Protein AF-A0A1G0JZI5-F1 (afdb_monomer)

Solvent-accessible surface area (backbone atoms only — not comparable to full-atom values): 13545 Å² total; per-residue (Å²): 132,66,47,65,56,43,18,54,54,34,28,53,50,44,48,24,74,73,52,43,88,40,41,28,30,29,65,62,45,28,43,30,63,74,70,61,46,71,52,66,61,71,48,42,37,32,41,36,39,86,86,56,55,66,69,63,47,65,67,44,49,56,56,30,49,51,54,10,32,55,75,34,56,42,35,80,72,44,69,46,78,78,39,82,54,98,45,36,41,27,35,37,43,37,30,23,39,74,91,75,66,48,79,45,73,40,42,39,38,39,32,48,88,74,78,75,62,70,91,38,50,39,80,44,71,42,75,59,59,73,91,63,76,46,76,66,46,67,40,30,23,49,30,54,28,46,47,46,43,51,49,51,59,46,60,62,44,94,88,57,76,56,57,56,51,51,54,51,46,43,53,32,50,76,71,68,39,65,30,33,72,65,53,37,70,67,72,44,74,70,56,46,53,50,38,35,52,43,45,43,54,51,41,72,68,59,50,52,70,57,33,52,70,76,35,40,84,37,35,43,68,77,58,35,78,68,56,49,60,68,56,47,51,54,48,32,51,54,40,33,56,52,47,41,48,40,40,62,75,31,106

Secondary structure (DSSP, 8-state):
--HHHHHHHHHHHHHHHHHGGGEEEEHHHHHHHHH--SSPPSEEEEEE-TTS-HHHHHHHHHHHHHHHHHHTTEEEEEEEEEEEETTEEEEEEEEEETTT--EEEEEEEEE-S-PPPGGGEEEEEE---GGG----EEEEEE-HHHHHHHHHHHHTSTT--HHHHHHHHHHHHHTT---HHHHHHT--HHHHHHHHHHHHHHHHH--HHHHHHHTGGGS-HHHHTT--HHHHHHHHHHHHHHHHHHHHHH-

Radius of gyration: 18.32 Å; Cα contacts (8 Å, |Δi|>4): 410; chains: 1; bounding box: 43×45×49 Å

Mean predicted aligned error: 4.89 Å

Structure (mmCIF, N/CA/C/O backbone):
data_AF-A0A1G0JZI5-F1
#
_entry.id   AF-A0A1G0JZI5-F1
#
loop_
_atom_site.group_PDB
_atom_site.id
_atom_site.type_symbol
_atom_site.label_atom_id
_atom_site.label_alt_id
_atom_site.label_comp_id
_atom_site.label_asym_id
_atom_site.label_entity_id
_atom_site.label_seq_id
_atom_site.pdbx_PDB_ins_code
_atom_site.Cartn_x
_atom_site.Cartn_y
_atom_site.Cartn_z
_atom_site.occupancy
_atom_site.B_iso_or_equiv
_atom_site.auth_seq_id
_atom_site.auth_comp_id
_atom_site.auth_asym_id
_atom_site.auth_atom_id
_atom_site.pdbx_PDB_model_num
ATOM 1 N N . MET A 1 1 ? -9.076 -12.814 15.093 1.00 53.19 1 MET A N 1
ATOM 2 C CA . MET A 1 1 ? -9.576 -11.884 14.053 1.00 53.19 1 MET A CA 1
ATOM 3 C C . MET A 1 1 ? -8.925 -10.534 14.306 1.00 53.19 1 MET A C 1
ATOM 5 O O . MET A 1 1 ? -8.970 -10.086 15.443 1.00 53.19 1 MET A O 1
ATOM 9 N N . CYS A 1 2 ? -8.240 -9.941 13.328 1.00 78.00 2 CYS A N 1
ATOM 10 C CA . CYS A 1 2 ? -7.391 -8.779 13.595 1.00 78.00 2 CYS A CA 1
ATOM 11 C C . CYS A 1 2 ? -8.237 -7.494 13.657 1.00 78.00 2 CYS A C 1
ATOM 13 O O . CYS A 1 2 ? -8.700 -7.017 12.627 1.00 78.00 2 CYS A O 1
ATOM 15 N N . ALA A 1 3 ? -8.473 -6.930 14.846 1.00 87.62 3 ALA A N 1
ATOM 16 C CA . ALA A 1 3 ? -9.212 -5.666 14.979 1.00 87.62 3 ALA A CA 1
ATOM 17 C C . ALA A 1 3 ? -8.502 -4.501 14.262 1.00 87.62 3 ALA A C 1
ATOM 19 O O . ALA A 1 3 ? -9.162 -3.595 13.760 1.00 87.62 3 ALA A O 1
ATOM 20 N N . ILE A 1 4 ? -7.169 -4.566 14.138 1.00 89.00 4 ILE A N 1
ATOM 21 C CA . ILE A 1 4 ? -6.380 -3.625 13.328 1.00 89.00 4 ILE A CA 1
ATOM 22 C C . ILE A 1 4 ? -6.860 -3.632 11.880 1.00 89.00 4 ILE A C 1
ATOM 24 O O . ILE A 1 4 ? -7.035 -2.575 11.294 1.00 89.00 4 ILE A O 1
ATOM 28 N N . ASP A 1 5 ? -7.112 -4.809 11.317 1.00 88.94 5 ASP A N 1
ATOM 29 C CA . ASP A 1 5 ? -7.553 -4.946 9.933 1.00 88.94 5 ASP A CA 1
ATOM 30 C C . ASP A 1 5 ? -8.937 -4.311 9.713 1.00 88.94 5 ASP A C 1
ATOM 32 O O . ASP A 1 5 ? -9.136 -3.511 8.800 1.00 88.94 5 ASP A O 1
ATOM 36 N N . CYS A 1 6 ? -9.873 -4.558 10.635 1.00 91.75 6 CYS A N 1
ATOM 37 C CA . CYS A 1 6 ? -11.169 -3.876 10.641 1.00 91.75 6 CYS A CA 1
ATOM 38 C C . CYS A 1 6 ? -11.005 -2.345 10.711 1.00 91.75 6 CYS A C 1
ATOM 40 O O . CYS A 1 6 ? -11.661 -1.619 9.963 1.00 91.75 6 CYS A O 1
ATOM 42 N N . ALA A 1 7 ? -10.087 -1.848 11.550 1.00 94.06 7 ALA A N 1
ATOM 43 C CA . ALA A 1 7 ? -9.793 -0.419 11.652 1.00 94.06 7 ALA A CA 1
ATOM 44 C C . ALA A 1 7 ? -9.174 0.131 10.357 1.00 94.06 7 ALA A C 1
ATOM 46 O O . ALA A 1 7 ? -9.568 1.194 9.889 1.00 94.06 7 ALA A O 1
ATOM 47 N N . GLN A 1 8 ? -8.248 -0.591 9.731 1.00 94.12 8 GLN A N 1
ATOM 48 C CA . GLN A 1 8 ? -7.633 -0.195 8.466 1.00 94.12 8 GLN A CA 1
ATOM 49 C C . GLN A 1 8 ? -8.684 -0.085 7.349 1.00 94.12 8 GLN A C 1
ATOM 51 O O . GLN A 1 8 ? -8.775 0.946 6.680 1.00 94.12 8 GLN A O 1
ATOM 56 N N . VAL A 1 9 ? -9.548 -1.096 7.198 1.00 93.81 9 VAL A N 1
ATOM 57 C CA . VAL A 1 9 ? -10.667 -1.086 6.236 1.00 93.81 9 VAL A CA 1
ATOM 58 C C . VAL A 1 9 ? -11.691 0.009 6.570 1.00 93.81 9 VAL A C 1
ATOM 60 O O . VAL A 1 9 ? -12.209 0.676 5.673 1.00 93.81 9 VAL A O 1
ATOM 63 N N . GLY A 1 10 ? -11.935 0.268 7.856 1.00 95.06 10 GLY A N 1
ATOM 64 C CA . GLY A 1 10 ? -12.774 1.376 8.317 1.00 95.06 10 GLY A CA 1
ATOM 65 C C . GLY A 1 10 ? -12.220 2.743 7.926 1.00 95.06 10 GLY A C 1
ATOM 66 O O . GLY A 1 10 ? -12.981 3.605 7.481 1.00 95.06 10 GLY A O 1
ATOM 67 N N . LEU A 1 11 ? -10.900 2.927 8.016 1.00 96.06 11 LEU A N 1
ATOM 68 C CA . LEU A 1 11 ? -10.232 4.151 7.584 1.00 96.06 11 LEU A CA 1
ATOM 69 C C . LEU A 1 11 ? -10.374 4.353 6.074 1.00 96.06 11 LEU A C 1
ATOM 71 O O . LEU A 1 11 ? -10.730 5.449 5.643 1.00 96.06 11 LEU A O 1
ATOM 75 N N . LEU A 1 12 ? -10.146 3.301 5.280 1.00 95.31 12 LEU A N 1
ATOM 76 C CA . LEU A 1 12 ? -10.356 3.329 3.829 1.00 95.31 12 LEU A CA 1
ATOM 77 C C . LEU A 1 12 ? -11.762 3.822 3.484 1.00 95.31 12 LEU A C 1
ATOM 79 O O . LEU A 1 12 ? -11.905 4.753 2.693 1.00 95.31 12 LEU A O 1
ATOM 83 N N . ARG A 1 13 ? -12.792 3.261 4.130 1.00 95.44 13 ARG A N 1
ATOM 84 C CA . ARG A 1 13 ? -14.184 3.681 3.931 1.00 95.44 13 ARG A CA 1
ATOM 85 C C . ARG A 1 13 ? -14.404 5.141 4.318 1.00 95.44 13 ARG A C 1
ATOM 87 O O . ARG A 1 13 ? -15.008 5.886 3.550 1.00 95.44 13 ARG A O 1
ATOM 94 N N . ALA A 1 14 ? -13.915 5.560 5.484 1.00 95.56 14 ALA A N 1
ATOM 95 C CA . ALA A 1 14 ? -14.082 6.928 5.971 1.00 95.56 14 ALA A CA 1
ATOM 96 C C . ALA A 1 14 ? -13.444 7.957 5.022 1.00 95.56 14 ALA A C 1
ATOM 98 O O . ALA A 1 14 ? -14.071 8.960 4.674 1.00 95.56 14 ALA A O 1
ATOM 99 N N . LEU A 1 15 ? -12.221 7.688 4.558 1.00 95.31 15 LEU A N 1
ATOM 100 C CA . LEU A 1 15 ? -11.513 8.553 3.617 1.00 95.31 15 LEU A CA 1
ATOM 101 C C . LEU A 1 15 ? -12.179 8.554 2.238 1.00 95.31 15 LEU A C 1
ATOM 103 O O . LEU A 1 15 ? -12.351 9.625 1.656 1.00 95.31 15 LEU A O 1
ATOM 107 N N . ALA A 1 16 ? -12.616 7.395 1.744 1.00 93.44 16 ALA A N 1
ATOM 108 C CA . ALA A 1 16 ? -13.314 7.288 0.467 1.00 93.44 16 ALA A CA 1
ATOM 109 C C . ALA A 1 16 ? -14.638 8.063 0.470 1.00 93.44 16 ALA A C 1
ATOM 111 O O . ALA A 1 16 ? -14.899 8.845 -0.439 1.00 93.44 16 ALA A O 1
ATOM 112 N N . MET A 1 17 ? -15.440 7.939 1.532 1.00 92.88 17 MET A N 1
ATOM 113 C CA . MET A 1 17 ? -16.681 8.707 1.680 1.00 92.88 17 MET A CA 1
ATOM 114 C C . MET A 1 17 ? -16.426 10.215 1.790 1.00 92.88 17 MET A C 1
ATOM 116 O O . MET A 1 17 ? -17.224 11.016 1.308 1.00 92.88 17 MET A O 1
ATOM 120 N N . ARG A 1 18 ? -15.322 10.620 2.429 1.00 94.38 18 ARG A N 1
ATOM 121 C CA . ARG A 1 18 ? -15.007 12.035 2.656 1.00 94.38 18 ARG A CA 1
ATOM 122 C C . ARG A 1 18 ? -14.434 12.727 1.423 1.00 94.38 18 ARG A C 1
ATOM 124 O O . ARG A 1 18 ? -14.760 13.887 1.169 1.00 94.38 18 ARG A O 1
ATOM 131 N N . PHE A 1 19 ? -13.543 12.051 0.706 1.00 93.56 19 PHE A N 1
ATOM 132 C CA . PHE A 1 19 ? -12.734 12.653 -0.354 1.00 93.56 19 PHE A CA 1
ATOM 133 C C . PHE A 1 19 ? -13.100 12.174 -1.758 1.00 93.56 19 PHE A C 1
ATOM 135 O O . PHE A 1 19 ? -12.705 12.826 -2.732 1.00 93.56 19 PHE A O 1
ATOM 142 N N . GLY A 1 20 ? -13.898 11.109 -1.860 1.00 88.44 20 GLY A N 1
ATOM 143 C CA . GLY A 1 20 ? -14.341 10.524 -3.115 1.00 88.44 20 GLY A CA 1
ATOM 144 C C . GLY A 1 20 ? -13.155 10.141 -3.988 1.00 88.44 20 GLY A C 1
ATOM 145 O O . GLY A 1 20 ? -12.189 9.532 -3.534 1.00 88.44 20 GLY A O 1
ATOM 146 N N . TYR A 1 21 ? -13.204 10.583 -5.240 1.00 88.62 21 TYR A N 1
ATOM 147 C CA . TYR A 1 21 ? -12.243 10.219 -6.278 1.00 88.62 21 TYR A CA 1
ATOM 148 C C . TYR A 1 21 ? -10.871 10.910 -6.180 1.00 88.62 21 TYR A C 1
ATOM 150 O O . TYR A 1 21 ? -10.048 10.764 -7.077 1.00 88.62 21 TYR A O 1
ATOM 158 N N . ARG A 1 22 ? -10.614 11.680 -5.115 1.00 94.75 22 ARG A N 1
ATOM 159 C CA . ARG A 1 22 ? -9.401 12.509 -4.972 1.00 94.75 22 ARG A CA 1
ATOM 160 C C . ARG A 1 22 ? -8.297 11.880 -4.119 1.00 94.75 22 ARG A C 1
ATOM 162 O O . ARG A 1 22 ? -7.274 12.521 -3.884 1.00 94.75 22 ARG A O 1
ATOM 169 N N . LEU A 1 23 ? -8.502 10.660 -3.627 1.00 95.88 23 LEU A N 1
ATOM 170 C CA . LEU A 1 23 ? -7.485 9.868 -2.935 1.00 95.88 23 LEU A CA 1
ATOM 171 C C . LEU A 1 23 ? -7.333 8.519 -3.624 1.00 95.88 23 LEU A C 1
ATOM 173 O O . LEU A 1 23 ? -8.316 7.809 -3.817 1.00 95.88 23 LEU A O 1
ATOM 177 N N . PHE A 1 24 ? -6.095 8.168 -3.949 1.00 97.19 24 PHE A N 1
ATOM 178 C CA . PHE A 1 24 ? -5.744 6.965 -4.685 1.00 97.19 24 PHE A CA 1
ATOM 179 C C . PHE A 1 24 ? -4.931 6.048 -3.786 1.00 97.19 24 PHE A C 1
ATOM 181 O O . PHE A 1 24 ? -3.816 6.378 -3.387 1.00 97.19 24 PHE A O 1
ATOM 188 N N . LEU A 1 25 ? -5.507 4.903 -3.445 1.00 96.38 25 LEU A N 1
ATOM 189 C CA . LEU A 1 25 ? -4.857 3.868 -2.663 1.00 96.38 25 LEU A CA 1
ATOM 190 C C . LEU A 1 25 ? -3.657 3.308 -3.433 1.00 96.38 25 LEU A C 1
ATOM 192 O O . LEU A 1 25 ? -3.774 2.947 -4.608 1.00 96.38 25 LEU A O 1
ATOM 196 N N . LYS A 1 26 ? -2.519 3.189 -2.754 1.00 94.38 26 LYS A N 1
ATOM 197 C CA . LYS A 1 26 ? -1.286 2.598 -3.284 1.00 94.38 26 LYS A CA 1
ATOM 198 C C . LYS A 1 26 ? -0.658 1.641 -2.261 1.00 94.38 26 LYS A C 1
ATOM 200 O O . LYS A 1 26 ? -1.233 1.344 -1.214 1.00 94.38 26 LYS A O 1
ATOM 205 N N . GLY A 1 27 ? 0.530 1.131 -2.583 1.00 91.12 27 GLY A N 1
ATOM 206 C CA . GLY A 1 27 ? 1.304 0.287 -1.671 1.00 91.12 27 GLY A CA 1
ATOM 207 C C . GLY A 1 27 ? 0.660 -1.078 -1.414 1.00 91.12 27 GLY A C 1
ATOM 208 O O . GLY A 1 27 ? -0.085 -1.596 -2.244 1.00 91.12 27 GLY A O 1
ATOM 209 N N . GLY A 1 28 ? 0.967 -1.677 -0.261 1.00 89.88 28 GLY A N 1
ATOM 210 C CA . GLY A 1 28 ? 0.491 -3.026 0.071 1.00 89.88 28 GLY A CA 1
ATOM 211 C C . GLY A 1 28 ? -1.029 -3.105 0.227 1.00 89.88 28 GLY A C 1
ATOM 212 O O . GLY A 1 28 ? -1.637 -4.098 -0.165 1.00 89.88 28 GLY A O 1
ATOM 213 N N . MET A 1 29 ? -1.664 -2.047 0.744 1.00 91.19 29 MET A N 1
ATOM 214 C CA . MET A 1 29 ? -3.115 -2.050 0.939 1.00 91.19 29 MET A CA 1
ATOM 215 C C . MET A 1 29 ? -3.879 -1.984 -0.392 1.00 91.19 29 MET A C 1
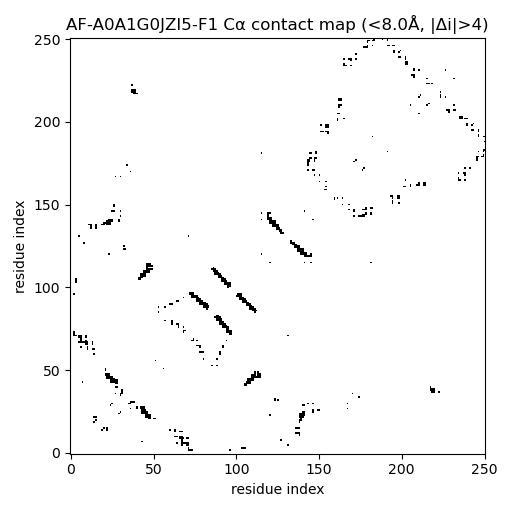ATOM 217 O O . MET A 1 29 ? -4.926 -2.614 -0.520 1.00 91.19 29 MET A O 1
ATOM 221 N N . ALA A 1 30 ? -3.328 -1.312 -1.411 1.00 94.12 30 ALA A N 1
ATOM 222 C CA . ALA A 1 30 ? -3.859 -1.378 -2.776 1.00 94.12 30 ALA A CA 1
ATOM 223 C C . ALA A 1 30 ? -3.797 -2.794 -3.344 1.00 94.12 30 ALA A C 1
ATOM 225 O O . ALA A 1 30 ? -4.796 -3.298 -3.847 1.00 94.12 30 ALA A O 1
ATOM 226 N N . MET A 1 31 ? -2.647 -3.458 -3.214 1.00 91.62 31 MET A N 1
ATOM 227 C CA . MET A 1 31 ? -2.487 -4.836 -3.683 1.00 91.62 31 MET A CA 1
ATOM 228 C C . MET A 1 31 ? -3.475 -5.783 -3.012 1.00 91.62 31 MET A C 1
ATOM 230 O O . MET A 1 31 ? -4.082 -6.627 -3.668 1.00 91.62 31 MET A O 1
ATOM 234 N N . ARG A 1 32 ? -3.687 -5.609 -1.706 1.00 88.75 32 ARG A N 1
ATOM 235 C CA . ARG A 1 32 ? -4.683 -6.374 -0.968 1.00 88.75 32 ARG A CA 1
ATOM 236 C C . ARG A 1 32 ? -6.102 -6.119 -1.473 1.00 88.75 32 ARG A C 1
ATOM 238 O O . ARG A 1 32 ? -6.858 -7.068 -1.642 1.00 88.75 32 ARG A O 1
ATOM 245 N N . ALA A 1 33 ? -6.461 -4.862 -1.719 1.00 88.81 33 ALA A N 1
ATOM 246 C CA . ALA A 1 33 ? -7.789 -4.503 -2.204 1.00 88.81 33 ALA A CA 1
ATOM 247 C C . ALA A 1 33 ? -8.052 -4.978 -3.647 1.00 88.81 33 ALA A C 1
ATOM 249 O O . ALA A 1 33 ? -9.180 -5.338 -3.965 1.00 88.81 33 ALA A O 1
ATOM 250 N N . LEU A 1 34 ? -7.027 -4.990 -4.504 1.00 88.94 34 LEU A N 1
ATOM 251 C CA . LEU A 1 34 ? -7.130 -5.367 -5.918 1.00 88.94 34 LEU A CA 1
ATOM 252 C C . LEU A 1 34 ? -7.076 -6.874 -6.161 1.00 88.94 34 LEU A C 1
ATOM 254 O O . LEU A 1 34 ? -7.848 -7.396 -6.959 1.00 88.94 34 LEU A O 1
ATOM 258 N N . PHE A 1 35 ? -6.132 -7.553 -5.511 1.00 83.25 35 PHE A N 1
ATOM 259 C CA . PHE A 1 35 ? -5.753 -8.930 -5.844 1.00 83.25 35 PHE A CA 1
ATOM 260 C C . PHE A 1 35 ? -5.953 -9.893 -4.674 1.00 83.25 35 PHE A C 1
ATOM 262 O O . PHE A 1 35 ? -5.643 -11.074 -4.778 1.00 83.25 35 PHE A O 1
ATOM 269 N N . GLY A 1 36 ? -6.441 -9.401 -3.530 1.00 78.06 36 GLY A N 1
ATOM 270 C CA . GLY A 1 36 ? -6.507 -10.203 -2.313 1.00 78.06 36 GLY A CA 1
ATOM 271 C C . GLY A 1 36 ? -5.121 -10.588 -1.795 1.00 78.06 36 GLY A C 1
ATOM 272 O O . GLY A 1 36 ? -5.000 -11.625 -1.144 1.00 78.06 36 GLY A O 1
ATOM 273 N N . SER A 1 37 ? -4.092 -9.775 -2.101 1.00 67.62 37 SER A N 1
ATOM 274 C CA . SER A 1 37 ? -2.698 -10.043 -1.731 1.00 67.62 37 SER A CA 1
ATOM 275 C C . SER A 1 37 ? -2.592 -10.512 -0.285 1.00 67.62 37 SER A C 1
ATOM 277 O O . SER A 1 37 ? -3.198 -9.946 0.631 1.00 67.62 37 SER A O 1
ATOM 279 N N . LEU A 1 38 ? -1.846 -11.601 -0.117 1.00 66.25 38 LEU A N 1
ATOM 280 C CA . LEU A 1 38 ? -1.978 -12.485 1.030 1.00 66.25 38 LEU A CA 1
ATOM 281 C C . LEU A 1 38 ? -1.453 -11.834 2.313 1.00 66.25 38 LEU A C 1
ATOM 283 O O . LEU A 1 38 ? -2.030 -12.034 3.381 1.00 66.25 38 LEU A O 1
ATOM 287 N N . ARG A 1 39 ? -0.379 -11.038 2.240 1.00 80.62 39 ARG A N 1
ATOM 288 C CA . ARG A 1 39 ? 0.285 -10.537 3.448 1.00 80.62 39 ARG A CA 1
ATOM 289 C C . ARG A 1 39 ? -0.471 -9.394 4.128 1.00 80.62 39 ARG A C 1
ATOM 291 O O . ARG A 1 39 ? -0.952 -8.462 3.487 1.00 80.62 39 ARG A O 1
ATOM 298 N N . LEU A 1 40 ? -0.471 -9.410 5.458 1.00 74.69 40 LEU A N 1
ATOM 299 C CA . LEU A 1 40 ? -0.953 -8.308 6.282 1.00 74.69 40 LEU A CA 1
ATOM 300 C C . LEU A 1 40 ? -0.113 -7.047 6.038 1.00 74.69 40 LEU A C 1
ATOM 302 O O . LEU A 1 40 ? 1.123 -7.079 5.967 1.00 74.69 40 LEU A O 1
ATOM 306 N N . THR A 1 41 ? -0.794 -5.911 5.919 1.00 79.88 41 THR A N 1
ATOM 307 C CA . THR A 1 41 ? -0.176 -4.610 5.665 1.00 79.88 41 THR A CA 1
ATOM 308 C C . THR A 1 41 ? -0.070 -3.839 6.972 1.00 79.88 41 THR A C 1
ATOM 310 O O . THR A 1 41 ? -1.074 -3.632 7.650 1.00 79.88 41 THR A O 1
ATOM 313 N N . LYS A 1 42 ? 1.137 -3.397 7.335 1.00 76.75 42 LYS A N 1
ATOM 314 C CA . LYS A 1 42 ? 1.315 -2.533 8.511 1.00 76.75 42 LYS A CA 1
ATOM 315 C C . LYS A 1 42 ? 0.801 -1.119 8.274 1.00 76.75 42 LYS A C 1
ATOM 317 O O . LYS A 1 42 ? 0.205 -0.544 9.173 1.00 76.75 42 LYS A O 1
ATOM 322 N N . ASP A 1 43 ? 0.988 -0.618 7.059 1.00 85.25 43 ASP A N 1
ATOM 323 C CA . ASP A 1 43 ? 0.763 0.782 6.719 1.00 85.25 43 ASP A CA 1
ATOM 324 C C . ASP A 1 43 ? -0.238 0.902 5.567 1.00 85.25 43 ASP A C 1
ATOM 326 O O . ASP A 1 43 ? -0.365 -0.007 4.735 1.00 85.25 43 ASP A O 1
ATOM 330 N N . ILE A 1 44 ? -0.950 2.028 5.528 1.00 93.56 44 ILE A N 1
ATOM 331 C CA . ILE A 1 44 ? -1.853 2.389 4.435 1.00 93.56 44 ILE A CA 1
ATOM 332 C C . ILE A 1 44 ? -1.273 3.596 3.707 1.00 93.56 44 ILE A C 1
ATOM 334 O O . ILE A 1 44 ? -1.060 4.646 4.306 1.00 93.56 44 ILE A O 1
ATOM 338 N N . ASP A 1 45 ? -1.080 3.471 2.399 1.00 94.75 45 ASP A N 1
ATOM 339 C CA . ASP A 1 45 ? -0.504 4.528 1.578 1.00 94.75 45 ASP A CA 1
ATOM 340 C C . ASP A 1 45 ? -1.530 5.074 0.580 1.00 94.75 45 ASP A C 1
ATOM 342 O O . ASP A 1 45 ? -2.178 4.315 -0.143 1.00 94.75 45 ASP A O 1
ATOM 346 N N . PHE A 1 46 ? -1.611 6.397 0.463 1.00 96.88 46 PHE A N 1
ATOM 347 C CA . PHE A 1 46 ? -2.397 7.093 -0.552 1.00 96.88 46 PHE A CA 1
ATOM 348 C C . PHE A 1 46 ? -1.549 8.099 -1.333 1.00 96.88 46 PHE A C 1
ATOM 350 O O . PHE A 1 46 ? -0.591 8.680 -0.820 1.00 96.88 46 PHE A O 1
ATOM 357 N N . GLU A 1 47 ? -1.941 8.345 -2.575 1.00 96.12 47 GLU A N 1
ATOM 358 C CA . GLU A 1 47 ? -1.607 9.557 -3.317 1.00 96.12 47 GLU A CA 1
ATOM 359 C C . GLU A 1 47 ? -2.846 10.455 -3.355 1.00 96.12 47 GLU A C 1
ATOM 361 O O . GLU A 1 47 ? -3.951 9.976 -3.626 1.00 96.12 47 GLU A O 1
ATOM 366 N N . ARG A 1 48 ? -2.693 11.750 -3.074 1.00 95.38 48 ARG A N 1
ATOM 367 C CA . ARG A 1 48 ? -3.788 12.709 -3.246 1.00 95.38 48 ARG A CA 1
ATOM 368 C C . ARG A 1 48 ? -3.745 13.347 -4.620 1.00 95.38 48 ARG A C 1
ATOM 370 O O . ARG A 1 48 ? -2.677 13.663 -5.141 1.00 95.38 48 ARG A O 1
ATOM 377 N N . ASP A 1 49 ? -4.929 13.634 -5.136 1.00 93.88 49 ASP A N 1
ATOM 378 C CA . ASP A 1 49 ? -5.081 14.566 -6.239 1.00 93.88 49 ASP A CA 1
ATOM 379 C C . ASP A 1 49 ? -4.511 15.949 -5.842 1.00 93.88 49 ASP A C 1
ATOM 381 O O . ASP A 1 49 ? -4.780 16.424 -4.727 1.00 93.88 49 ASP A O 1
ATOM 385 N N . PRO A 1 50 ? -3.731 16.623 -6.711 1.00 90.88 50 PRO A N 1
ATOM 386 C CA . PRO A 1 50 ? -3.170 17.941 -6.415 1.00 90.88 50 PRO A CA 1
ATOM 387 C C . PRO A 1 50 ? -4.212 18.993 -6.012 1.00 90.88 50 PRO A C 1
ATOM 389 O O . PRO A 1 50 ? -3.905 19.862 -5.193 1.00 90.88 50 PRO A O 1
ATOM 392 N N . THR A 1 51 ? -5.444 18.886 -6.521 1.00 91.75 51 THR A N 1
ATOM 393 C CA . THR A 1 51 ? -6.573 19.774 -6.199 1.00 91.75 51 THR A CA 1
ATOM 394 C C . THR A 1 51 ? -7.115 19.573 -4.780 1.00 91.75 51 THR A C 1
ATOM 396 O O . THR A 1 51 ? -7.783 20.456 -4.236 1.00 91.75 51 THR A O 1
ATOM 399 N N . LEU A 1 52 ? -6.833 18.435 -4.134 1.00 92.25 52 LEU A N 1
ATOM 400 C CA . LEU A 1 52 ? -7.259 18.181 -2.762 1.00 92.25 52 LEU A CA 1
ATOM 401 C C . LEU A 1 52 ? -6.343 18.904 -1.773 1.00 92.25 52 LEU A C 1
ATOM 403 O O . LEU A 1 52 ? -5.199 18.509 -1.566 1.00 92.25 52 LEU A O 1
ATOM 407 N N . SER A 1 53 ? -6.864 19.938 -1.111 1.00 90.56 53 SER A N 1
ATOM 408 C CA . SER A 1 53 ? -6.096 20.736 -0.149 1.00 90.56 53 SER A CA 1
ATOM 409 C C . SER A 1 53 ? -5.511 19.900 0.998 1.00 90.56 53 SER A C 1
ATOM 411 O O . SER A 1 53 ? -6.235 19.201 1.714 1.00 90.56 53 SER A O 1
ATOM 413 N N . GLY A 1 54 ? -4.206 20.067 1.245 1.00 89.25 54 GLY A N 1
ATOM 414 C CA . GLY A 1 54 ? -3.522 19.483 2.403 1.00 89.25 54 GLY A CA 1
ATOM 415 C C . GLY A 1 54 ? -4.126 19.926 3.740 1.00 89.25 54 GLY A C 1
ATOM 416 O O . GLY A 1 54 ? -4.192 19.127 4.668 1.00 89.25 54 GLY A O 1
ATOM 417 N N . ILE A 1 55 ? -4.668 21.149 3.828 1.00 90.56 55 ILE A N 1
ATOM 418 C CA . ILE A 1 55 ? -5.368 21.637 5.031 1.00 90.56 55 ILE A CA 1
ATOM 419 C C . ILE A 1 55 ? -6.603 20.775 5.319 1.00 90.56 55 ILE A C 1
ATOM 421 O O . ILE A 1 55 ? -6.824 20.376 6.461 1.00 90.56 55 ILE A O 1
ATOM 425 N N . SER A 1 56 ? -7.385 20.450 4.284 1.00 91.12 56 SER A N 1
ATOM 426 C CA . SER A 1 56 ? -8.584 19.622 4.449 1.00 91.12 56 SER A CA 1
ATOM 427 C C . SER A 1 56 ? -8.247 18.184 4.838 1.00 91.12 56 SER A C 1
ATOM 429 O O . SER A 1 56 ? -9.033 17.549 5.540 1.00 91.12 56 SER A O 1
ATOM 431 N N . LEU A 1 57 ? -7.113 17.658 4.371 1.00 92.06 57 LEU A N 1
ATOM 432 C CA . LEU A 1 57 ? -6.633 16.340 4.778 1.00 92.06 57 LEU A CA 1
ATOM 433 C C . LEU A 1 57 ? -6.194 16.338 6.239 1.00 92.06 57 LEU A C 1
ATOM 435 O O . LEU A 1 57 ? -6.615 15.464 6.989 1.00 92.06 57 LEU A O 1
ATOM 439 N N . ARG A 1 58 ? -5.426 17.347 6.664 1.00 92.06 58 ARG A N 1
ATOM 440 C CA . ARG A 1 58 ? -4.969 17.474 8.055 1.00 92.06 58 ARG A CA 1
ATOM 441 C C . ARG A 1 58 ? -6.105 17.534 9.060 1.00 92.06 58 ARG A C 1
ATOM 443 O O . ARG A 1 58 ? -6.000 16.925 10.117 1.00 92.06 58 ARG A O 1
ATOM 450 N N . SER A 1 59 ? -7.184 18.246 8.741 1.00 91.75 59 SER A N 1
ATOM 451 C CA . SER A 1 59 ? -8.325 18.355 9.651 1.00 91.75 59 SER A CA 1
ATOM 452 C C . SER A 1 59 ? -9.170 17.081 9.701 1.00 91.75 59 SER A C 1
ATOM 454 O O . SER A 1 59 ? -9.681 16.727 10.760 1.00 91.75 59 SER A O 1
ATOM 456 N N . ALA A 1 60 ? -9.314 16.366 8.582 1.00 93.56 60 ALA A N 1
ATOM 457 C CA . ALA A 1 60 ? -10.178 15.190 8.515 1.00 93.56 60 ALA A CA 1
ATOM 458 C C . ALA A 1 60 ? -9.482 13.880 8.911 1.00 93.56 60 ALA A C 1
ATOM 460 O O . ALA A 1 60 ? -10.151 12.970 9.399 1.00 93.56 60 ALA A O 1
ATOM 461 N N . LEU A 1 61 ? -8.167 13.759 8.700 1.00 95.19 61 LEU A N 1
ATOM 462 C CA . LEU A 1 61 ? -7.435 12.510 8.918 1.00 95.19 61 LEU A CA 1
ATOM 463 C C . LEU A 1 61 ? -7.512 12.025 10.378 1.00 95.19 61 LEU A C 1
ATOM 465 O O . LEU A 1 61 ? -7.824 10.848 10.572 1.00 95.19 61 LEU A O 1
ATOM 469 N N . PRO A 1 62 ? -7.351 12.884 11.409 1.00 95.81 62 PRO A N 1
ATOM 470 C CA . PRO A 1 62 ? -7.506 12.442 12.790 1.00 95.81 62 PRO A CA 1
ATOM 471 C C . PRO A 1 62 ? -8.916 11.942 13.117 1.00 95.81 62 PRO A C 1
ATOM 473 O O . PRO A 1 62 ? -9.077 10.920 13.782 1.00 95.81 62 PRO A O 1
ATOM 476 N N . ALA A 1 63 ? -9.940 12.627 12.600 1.00 95.12 63 ALA A N 1
ATOM 477 C CA . ALA A 1 63 ? -11.332 12.229 12.786 1.00 95.12 63 ALA A CA 1
ATOM 478 C C . ALA A 1 63 ? -11.633 10.882 12.108 1.00 95.12 63 ALA A C 1
ATOM 480 O O . ALA A 1 63 ? -12.307 10.038 12.695 1.00 95.12 63 ALA A O 1
ATOM 481 N N . ALA A 1 64 ? -11.094 10.658 10.904 1.00 96.19 64 ALA A N 1
ATOM 482 C CA . ALA A 1 64 ? -11.246 9.401 10.177 1.00 96.19 64 ALA A CA 1
ATOM 483 C C . ALA A 1 64 ? -10.566 8.229 10.906 1.00 96.19 64 ALA A C 1
ATOM 485 O O . ALA A 1 64 ? -11.179 7.174 11.059 1.00 96.19 64 ALA A O 1
ATOM 486 N N . LEU A 1 65 ? -9.344 8.426 11.415 1.00 96.56 65 LEU A N 1
ATOM 487 C CA . LEU A 1 65 ? -8.627 7.425 12.215 1.00 96.56 65 LEU A CA 1
ATOM 488 C C . LEU A 1 65 ? -9.376 7.083 13.505 1.00 96.56 65 LEU A C 1
ATOM 490 O O . LEU A 1 65 ? -9.526 5.908 13.836 1.00 96.56 65 LEU A O 1
ATOM 494 N N . ASN A 1 66 ? -9.895 8.091 14.207 1.00 95.44 66 ASN A N 1
ATOM 495 C CA . ASN A 1 66 ? -10.656 7.868 15.431 1.00 95.44 66 ASN A CA 1
ATOM 496 C C . ASN A 1 66 ? -11.969 7.115 15.158 1.00 95.44 66 ASN A C 1
ATOM 498 O O . ASN A 1 66 ? -12.280 6.140 15.837 1.00 95.44 66 ASN A O 1
ATOM 502 N N . ALA A 1 67 ? -12.716 7.508 14.122 1.00 93.62 67 ALA A N 1
ATOM 503 C CA . ALA A 1 67 ? -13.941 6.815 13.722 1.00 93.62 67 ALA A CA 1
ATOM 504 C C . ALA A 1 67 ? -13.675 5.350 13.336 1.00 93.62 67 ALA A C 1
ATOM 506 O O . ALA A 1 67 ? -14.430 4.455 13.718 1.00 93.62 67 ALA A O 1
ATOM 507 N N . ALA A 1 68 ? -12.577 5.098 12.623 1.00 94.69 68 ALA A N 1
ATOM 508 C CA . ALA A 1 68 ? -12.153 3.759 12.249 1.00 94.69 68 ALA A CA 1
ATOM 509 C C . ALA A 1 68 ? -11.775 2.896 13.466 1.00 94.69 68 ALA A C 1
ATOM 511 O O . ALA A 1 68 ? -12.149 1.725 13.532 1.00 94.69 68 ALA A O 1
ATOM 512 N N . ALA A 1 69 ? -11.092 3.480 14.455 1.00 94.38 69 ALA A N 1
ATOM 513 C CA . ALA A 1 69 ? -10.750 2.801 15.701 1.00 94.38 69 ALA A CA 1
ATOM 514 C C . ALA A 1 69 ? -12.000 2.386 16.492 1.00 94.38 69 ALA A C 1
ATOM 516 O O . ALA A 1 69 ? -12.106 1.241 16.934 1.00 94.38 69 ALA A O 1
ATOM 517 N N . LEU A 1 70 ? -12.973 3.296 16.607 1.00 91.69 70 LEU A N 1
ATOM 518 C CA . LEU A 1 70 ? -14.246 3.038 17.281 1.00 91.69 70 LEU A CA 1
ATOM 519 C C . LEU A 1 70 ? -15.052 1.940 16.578 1.00 91.69 70 LEU A C 1
ATOM 521 O O . LEU A 1 70 ? -15.552 1.032 17.239 1.00 91.69 70 LEU A O 1
ATOM 525 N N . ALA A 1 71 ? -15.129 1.971 15.244 1.00 90.44 71 ALA A N 1
ATOM 526 C CA . ALA A 1 71 ? -15.804 0.933 14.462 1.00 90.44 71 ALA A CA 1
ATOM 527 C C . ALA A 1 71 ? -15.180 -0.460 14.672 1.00 90.44 71 ALA A C 1
ATOM 529 O O . ALA A 1 71 ? -15.883 -1.468 14.671 1.00 90.44 71 ALA A O 1
ATOM 530 N N . ALA A 1 72 ? -13.870 -0.510 14.913 1.00 92.06 72 ALA A N 1
ATOM 531 C CA . ALA A 1 72 ? -13.132 -1.729 15.218 1.00 92.06 72 ALA A CA 1
ATOM 532 C C . ALA A 1 72 ? -13.119 -2.106 16.713 1.00 92.06 72 ALA A C 1
ATOM 534 O O . ALA A 1 72 ? -12.441 -3.061 17.091 1.00 92.06 72 ALA A O 1
ATOM 535 N N . SER A 1 73 ? -13.862 -1.386 17.565 1.00 91.75 73 SER A N 1
ATOM 536 C CA . SER A 1 73 ? -13.900 -1.590 19.025 1.00 91.75 73 SER A CA 1
ATOM 537 C C . SER A 1 73 ? -12.528 -1.484 19.713 1.00 91.75 73 SER A C 1
ATOM 539 O O . SER A 1 73 ? -12.297 -2.103 20.758 1.00 91.75 73 SER A O 1
ATOM 541 N N . LEU A 1 74 ? -11.610 -0.699 19.139 1.00 93.19 74 LEU A N 1
ATOM 542 C CA . LEU A 1 74 ? -10.315 -0.403 19.746 1.00 93.19 74 LEU A CA 1
ATOM 543 C C . LEU A 1 74 ? -10.492 0.547 20.936 1.00 93.19 74 LEU A C 1
ATOM 545 O O . LEU A 1 74 ? -11.277 1.494 20.883 1.00 93.19 74 LEU A O 1
ATOM 549 N N . GLN A 1 75 ? -9.750 0.292 22.010 1.00 93.94 75 GLN A N 1
ATOM 550 C CA . GLN A 1 75 ? -9.832 1.057 23.250 1.00 93.94 75 GLN A CA 1
ATOM 551 C C . GLN A 1 75 ? -8.744 2.134 23.307 1.00 93.94 75 GLN A C 1
ATOM 553 O O . GLN A 1 75 ? -7.646 1.958 22.777 1.00 93.94 75 GLN A O 1
ATOM 558 N N . ALA A 1 76 ? -9.068 3.253 23.962 1.00 93.25 76 ALA A N 1
ATOM 559 C CA . ALA A 1 76 ? -8.178 4.397 24.179 1.00 93.25 76 ALA A CA 1
ATOM 560 C C . ALA A 1 76 ? -7.377 4.839 22.926 1.00 93.25 76 ALA A C 1
ATOM 562 O O . ALA A 1 76 ? -6.146 4.933 23.000 1.00 93.25 76 ALA A O 1
ATOM 563 N N . PRO A 1 77 ? -8.035 5.106 21.776 1.00 95.44 77 PRO A N 1
ATOM 564 C CA . PRO A 1 77 ? -7.336 5.482 20.554 1.00 95.44 77 PRO A CA 1
ATOM 565 C C . PRO A 1 77 ? -6.551 6.786 20.739 1.00 95.44 77 PRO A C 1
ATOM 567 O O . PRO A 1 77 ? -7.065 7.792 21.228 1.00 95.44 77 PRO A O 1
ATOM 570 N N . ARG A 1 78 ? -5.293 6.767 20.309 1.00 96.00 78 ARG A N 1
ATOM 571 C CA . ARG A 1 78 ? -4.373 7.902 20.275 1.00 96.00 78 ARG A CA 1
ATOM 572 C C . ARG A 1 78 ? -3.989 8.148 18.831 1.00 96.00 78 ARG A C 1
ATOM 574 O O . ARG A 1 78 ? -3.349 7.306 18.205 1.00 96.00 78 ARG A O 1
ATOM 581 N N . VAL A 1 79 ? -4.388 9.301 18.315 1.00 96.69 79 VAL A N 1
ATOM 582 C CA . VAL A 1 79 ? -4.090 9.708 16.945 1.00 96.69 79 VAL A CA 1
ATOM 583 C C . VAL A 1 79 ? -3.100 10.860 16.963 1.00 96.69 79 VAL A C 1
ATOM 585 O O . VAL A 1 79 ? -3.279 11.817 17.714 1.00 96.69 79 VAL A O 1
ATOM 588 N N . ALA A 1 80 ? -2.074 10.780 16.121 1.00 95.75 80 ALA A N 1
ATOM 589 C CA . ALA A 1 80 ? -1.083 11.836 15.969 1.00 95.75 80 ALA A CA 1
ATOM 590 C C . ALA A 1 80 ? -0.731 12.032 14.495 1.00 95.75 80 ALA A C 1
ATOM 592 O O . ALA A 1 80 ? -0.579 11.062 13.756 1.00 95.75 80 ALA A O 1
ATOM 593 N N . ILE A 1 81 ? -0.556 13.286 14.075 1.00 96.62 81 ILE A N 1
ATOM 594 C CA . ILE A 1 81 ? 0.143 13.592 12.825 1.00 96.62 81 ILE A CA 1
ATOM 595 C C . ILE A 1 81 ? 1.639 13.472 13.122 1.00 96.62 81 ILE A C 1
ATOM 597 O O . ILE A 1 81 ? 2.177 14.238 13.917 1.00 96.62 81 ILE A O 1
ATOM 601 N N . THR A 1 82 ? 2.299 12.487 12.518 1.00 95.94 82 THR A N 1
ATOM 602 C CA . THR A 1 82 ? 3.721 12.183 12.742 1.00 95.94 82 THR A CA 1
ATOM 603 C C . THR A 1 82 ? 4.628 12.850 11.711 1.00 95.94 82 THR A C 1
ATOM 605 O O . THR A 1 82 ? 5.820 13.026 11.956 1.00 95.94 82 THR A O 1
ATOM 608 N N . LYS A 1 83 ? 4.077 13.252 10.560 1.00 95.38 83 LYS A N 1
ATOM 609 C CA . LYS A 1 83 ? 4.780 14.021 9.529 1.00 95.38 83 LYS A CA 1
ATOM 610 C C . LYS A 1 83 ? 3.807 14.941 8.804 1.00 95.38 83 LYS A C 1
ATOM 612 O O . LYS A 1 83 ? 2.745 14.497 8.384 1.00 95.38 83 LYS A O 1
ATOM 617 N N . ASP A 1 84 ? 4.192 16.193 8.605 1.00 95.00 84 ASP A N 1
ATOM 618 C CA . ASP A 1 84 ? 3.428 17.161 7.817 1.00 95.00 84 ASP A CA 1
ATOM 619 C C . ASP A 1 84 ? 4.397 18.011 7.002 1.00 95.00 84 ASP A C 1
ATOM 621 O O . ASP A 1 84 ? 5.145 18.830 7.531 1.00 95.00 84 ASP A O 1
ATOM 625 N N . THR A 1 85 ? 4.435 17.755 5.702 1.00 92.62 85 THR A N 1
ATOM 626 C CA . THR A 1 85 ? 5.206 18.525 4.732 1.00 92.62 85 THR A CA 1
ATOM 627 C C . THR A 1 85 ? 4.313 18.884 3.551 1.00 92.62 85 THR A C 1
ATOM 629 O O . THR A 1 85 ? 3.223 18.339 3.372 1.00 92.62 85 THR A O 1
ATOM 632 N N . ASN A 1 86 ? 4.803 19.756 2.668 1.00 86.75 86 ASN A N 1
ATOM 633 C CA . ASN A 1 86 ? 4.078 20.141 1.451 1.00 86.75 86 ASN A CA 1
ATOM 634 C C . ASN A 1 86 ? 3.694 18.941 0.563 1.00 86.75 86 ASN A C 1
ATOM 636 O O . ASN A 1 86 ? 2.695 18.987 -0.157 1.00 86.75 86 ASN A O 1
ATOM 640 N N . THR A 1 87 ? 4.479 17.862 0.616 1.00 89.81 87 THR A N 1
ATOM 641 C CA . THR A 1 87 ? 4.357 16.699 -0.271 1.00 89.81 87 THR A CA 1
ATOM 642 C C . THR A 1 87 ? 3.962 15.416 0.451 1.00 89.81 87 THR A C 1
ATOM 644 O O . THR A 1 87 ? 3.798 14.383 -0.201 1.00 89.81 87 THR A O 1
ATOM 647 N N . THR A 1 88 ? 3.856 15.406 1.781 1.00 94.38 88 THR A N 1
ATOM 648 C CA . THR A 1 88 ? 3.549 14.193 2.553 1.00 94.38 88 THR A CA 1
ATOM 649 C C . THR A 1 88 ? 2.910 14.544 3.891 1.00 94.38 88 THR A C 1
ATOM 651 O O . THR A 1 88 ? 3.480 15.299 4.671 1.00 94.38 88 THR A O 1
ATOM 654 N N . ILE A 1 89 ? 1.769 13.926 4.183 1.00 96.06 89 ILE A N 1
ATOM 655 C CA . ILE A 1 89 ? 1.153 13.912 5.509 1.00 96.06 89 ILE A CA 1
ATOM 656 C C . ILE A 1 89 ? 1.168 12.466 5.991 1.00 96.06 89 ILE A C 1
ATOM 658 O O . ILE A 1 89 ? 0.694 11.579 5.286 1.00 96.06 89 ILE A O 1
ATOM 662 N N . ARG A 1 90 ? 1.698 12.222 7.185 1.00 96.56 90 ARG A N 1
ATOM 663 C CA . ARG A 1 90 ? 1.659 10.922 7.848 1.00 96.56 90 ARG A CA 1
ATOM 664 C C . ARG A 1 90 ? 0.982 11.060 9.195 1.00 96.56 90 ARG A C 1
ATOM 666 O O . ARG A 1 90 ? 1.248 12.011 9.931 1.00 96.56 90 ARG A O 1
ATOM 673 N N . ALA A 1 91 ? 0.125 10.105 9.509 1.00 97.19 91 ALA A N 1
ATOM 674 C CA . ALA A 1 91 ? -0.517 9.999 10.802 1.00 97.19 91 ALA A CA 1
ATOM 675 C C . ALA A 1 91 ? -0.417 8.571 11.327 1.00 97.19 91 ALA A C 1
ATOM 677 O O . ALA A 1 91 ? -0.341 7.620 10.551 1.00 97.19 91 ALA A O 1
ATOM 678 N N . SER A 1 92 ? -0.444 8.425 12.643 1.00 95.56 92 SER A N 1
ATOM 679 C CA . SER A 1 92 ? -0.484 7.134 13.315 1.00 95.56 92 SER A CA 1
ATOM 680 C C . SER A 1 92 ? -1.750 7.004 14.153 1.00 95.56 92 SER A C 1
ATOM 682 O O . SER A 1 92 ? -2.287 7.991 14.664 1.00 95.56 92 SER A O 1
ATOM 684 N N . LEU A 1 93 ? -2.216 5.766 14.294 1.00 95.81 93 LEU A N 1
ATOM 685 C CA . LEU A 1 93 ? -3.172 5.363 15.315 1.00 95.81 93 LEU A CA 1
ATOM 686 C C . LEU A 1 93 ? -2.474 4.363 16.229 1.00 95.81 93 LEU A C 1
ATOM 688 O O . LEU A 1 93 ? -2.051 3.312 15.757 1.00 95.81 93 LEU A O 1
ATOM 692 N N . GLY A 1 94 ? -2.401 4.671 17.521 1.00 95.12 94 GLY A N 1
ATOM 693 C CA . GLY A 1 94 ? -2.121 3.706 18.582 1.00 95.12 94 GLY A CA 1
ATOM 694 C C . GLY A 1 94 ? -3.389 3.429 19.389 1.00 95.12 94 GLY A C 1
ATOM 695 O O . GLY A 1 94 ? -4.159 4.351 19.642 1.00 95.12 94 GLY A O 1
ATOM 696 N N . ALA A 1 95 ? -3.637 2.188 19.793 1.00 94.81 95 ALA A N 1
ATOM 697 C CA . ALA A 1 95 ? -4.793 1.813 20.612 1.00 94.81 95 ALA A CA 1
ATOM 698 C C . ALA A 1 95 ? -4.535 0.493 21.355 1.00 94.81 95 ALA A C 1
ATOM 700 O O . ALA A 1 95 ? -3.469 -0.100 21.202 1.00 94.81 95 ALA A O 1
ATOM 701 N N . THR A 1 96 ? -5.507 0.006 22.126 1.00 94.12 96 THR A N 1
ATOM 702 C CA . THR A 1 96 ? -5.450 -1.331 22.737 1.00 94.12 96 THR A CA 1
ATOM 703 C C . THR A 1 96 ? -6.599 -2.228 22.280 1.00 94.12 96 THR A C 1
ATOM 705 O O . THR A 1 96 ? -7.717 -1.773 22.011 1.00 94.12 96 THR A O 1
ATOM 708 N N . LEU A 1 97 ? -6.330 -3.530 22.178 1.00 88.81 97 LEU A N 1
ATOM 709 C CA . LEU A 1 97 ? -7.344 -4.545 21.907 1.00 88.81 97 LEU A CA 1
ATOM 710 C C . LEU A 1 97 ? -8.173 -4.786 23.169 1.00 88.81 97 LEU A C 1
ATOM 712 O O . LEU A 1 97 ? -7.646 -5.254 24.173 1.00 88.81 97 LEU A O 1
ATOM 716 N N . GLY A 1 98 ? -9.482 -4.527 23.116 1.00 78.94 98 GLY A N 1
ATOM 717 C CA . GLY A 1 98 ? -10.346 -4.638 24.299 1.00 78.94 98 GLY A CA 1
ATOM 718 C C . GLY A 1 98 ? -10.363 -6.025 24.958 1.00 78.94 98 GLY A C 1
ATOM 719 O O . GLY A 1 98 ? -10.530 -6.117 26.166 1.00 78.94 98 GLY A O 1
ATOM 720 N N . ALA A 1 99 ? -10.153 -7.098 24.188 1.00 76.50 99 ALA A N 1
ATOM 721 C CA . ALA A 1 99 ? -10.181 -8.469 24.704 1.00 76.50 99 ALA A CA 1
ATOM 722 C C . ALA A 1 99 ? -8.872 -8.917 25.380 1.00 76.50 99 ALA A C 1
ATOM 724 O O . ALA A 1 99 ? -8.911 -9.778 26.253 1.00 76.50 99 ALA A O 1
ATOM 725 N N . THR A 1 100 ? -7.720 -8.377 24.968 1.00 82.44 100 THR A N 1
ATOM 726 C CA . THR A 1 100 ? -6.394 -8.850 25.418 1.00 82.44 100 THR A CA 1
ATOM 727 C C . THR A 1 100 ? -5.576 -7.778 26.134 1.00 82.44 100 THR A C 1
ATOM 729 O O . THR A 1 100 ? -4.581 -8.099 26.773 1.00 82.44 100 THR A O 1
ATOM 732 N N . GLY A 1 101 ? -5.958 -6.503 26.018 1.00 84.75 101 GLY A N 1
ATOM 733 C CA . GLY A 1 101 ? -5.164 -5.363 26.479 1.00 84.75 101 GLY A CA 1
ATOM 734 C C . GLY A 1 101 ? -3.910 -5.093 25.639 1.00 84.75 101 GLY A C 1
ATOM 735 O O . GLY A 1 101 ? -3.169 -4.162 25.944 1.00 84.75 101 GLY A O 1
ATOM 736 N N . GLU A 1 102 ? -3.668 -5.872 24.582 1.00 88.44 102 GLU A N 1
ATOM 737 C CA . GLU A 1 102 ? -2.487 -5.739 23.730 1.00 88.44 102 GLU A CA 1
ATOM 738 C C . GLU A 1 102 ? -2.488 -4.397 22.990 1.00 88.44 102 GLU A C 1
ATOM 740 O O . GLU A 1 102 ? -3.514 -3.969 22.451 1.00 88.44 102 GLU A O 1
ATOM 745 N N . SER A 1 103 ? -1.328 -3.736 22.967 1.00 90.00 103 SER A N 1
ATOM 746 C CA . SER A 1 103 ? -1.136 -2.481 22.243 1.00 90.00 103 SER A CA 1
ATOM 747 C C . SER A 1 103 ? -1.021 -2.736 20.747 1.00 90.00 103 SER A C 1
ATOM 749 O O . SER A 1 103 ? -0.282 -3.614 20.305 1.00 90.00 103 SER A O 1
ATOM 751 N N . VAL A 1 104 ? -1.716 -1.924 19.962 1.00 89.62 104 VAL A N 1
ATOM 752 C CA . VAL A 1 104 ? -1.715 -1.990 18.505 1.00 89.62 104 VAL A CA 1
ATOM 753 C C . VAL A 1 104 ? -1.420 -0.627 17.910 1.00 89.62 104 VAL A C 1
ATOM 755 O O . VAL A 1 104 ? -1.857 0.398 18.433 1.00 89.62 104 VAL A O 1
ATOM 758 N N . GLN A 1 105 ? -0.693 -0.618 16.795 1.00 91.56 105 GLN A N 1
ATOM 759 C CA . GLN A 1 105 ? -0.360 0.603 16.076 1.00 91.56 105 GLN A CA 1
ATOM 760 C C . GLN A 1 105 ? -0.322 0.361 14.568 1.00 91.56 105 GLN A C 1
ATOM 762 O O . GLN A 1 105 ? 0.181 -0.669 14.118 1.00 91.56 105 GLN A O 1
ATOM 767 N N . TYR A 1 106 ? -0.815 1.328 13.795 1.00 92.12 106 TYR A N 1
ATOM 768 C CA . TYR A 1 106 ? -0.578 1.404 12.355 1.00 92.12 106 TYR A CA 1
ATOM 769 C C . TYR A 1 106 ? -0.406 2.855 11.898 1.00 92.12 106 TYR A C 1
ATOM 771 O O . TYR A 1 106 ? -0.839 3.791 12.581 1.00 92.12 106 TYR A O 1
ATOM 779 N N . GLU A 1 107 ? 0.221 3.037 10.737 1.00 94.94 107 GLU A N 1
ATOM 780 C CA . GLU A 1 107 ? 0.402 4.346 10.112 1.00 94.94 107 GLU A CA 1
ATOM 781 C C . GLU A 1 107 ? -0.402 4.473 8.814 1.00 94.94 107 GLU A C 1
ATOM 783 O O . GLU A 1 107 ? -0.680 3.502 8.107 1.00 94.94 107 GLU A O 1
ATOM 788 N N . VAL A 1 108 ? -0.778 5.709 8.504 1.00 96.44 108 VAL A N 1
ATOM 789 C CA . VAL A 1 108 ? -1.318 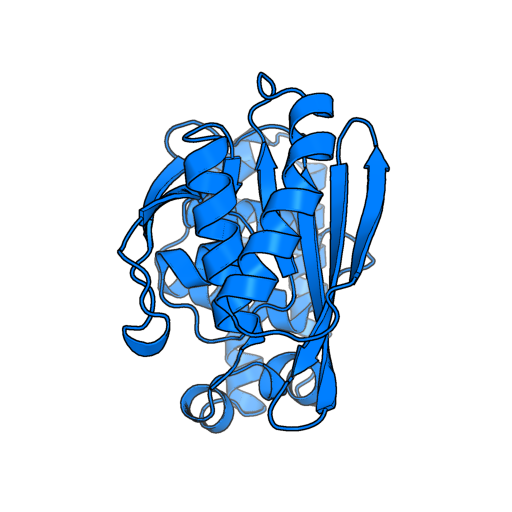6.111 7.210 1.00 96.44 108 VAL A CA 1
ATOM 790 C C . VAL A 1 108 ? -0.461 7.235 6.650 1.00 96.44 108 VAL A C 1
ATOM 792 O O . VAL A 1 108 ? -0.194 8.227 7.331 1.00 96.44 108 VAL A O 1
ATOM 795 N N . GLU A 1 109 ? -0.037 7.092 5.401 1.00 96.31 109 GLU A N 1
ATOM 796 C CA . GLU A 1 109 ? 0.695 8.110 4.657 1.00 96.31 109 GLU A CA 1
ATOM 797 C C . GLU A 1 109 ? -0.122 8.570 3.450 1.00 96.31 109 GLU A C 1
ATOM 799 O O . GLU A 1 109 ? -0.642 7.768 2.680 1.00 96.31 109 GLU A O 1
ATOM 804 N N . ILE A 1 110 ? -0.213 9.883 3.261 1.00 96.44 110 ILE A N 1
ATOM 805 C CA . ILE A 1 110 ? -0.825 10.513 2.096 1.00 96.44 110 ILE A CA 1
ATOM 806 C C . ILE A 1 110 ? 0.225 11.418 1.463 1.00 96.44 110 ILE A C 1
ATOM 808 O O . ILE A 1 110 ? 0.623 12.430 2.045 1.00 96.44 110 ILE A O 1
ATOM 812 N N . SER A 1 111 ? 0.686 11.068 0.267 1.00 94.81 111 SER A N 1
ATOM 813 C CA . SER A 1 111 ? 1.628 11.893 -0.487 1.00 94.81 111 SER A CA 1
ATOM 814 C C . SER A 1 111 ? 0.933 12.786 -1.511 1.00 94.81 111 SER A C 1
ATOM 816 O O . SER A 1 111 ? -0.239 12.597 -1.829 1.00 94.81 111 SER A O 1
ATOM 818 N N . CYS A 1 112 ? 1.681 13.772 -2.010 1.00 92.12 112 CYS A N 1
ATOM 819 C CA . CYS A 1 112 ? 1.345 14.586 -3.174 1.00 92.12 112 CYS A CA 1
ATOM 820 C C . CYS A 1 112 ? 2.585 14.749 -4.058 1.00 92.12 112 CYS A C 1
ATOM 822 O O . CYS A 1 112 ? 3.292 15.755 -3.973 1.00 92.12 112 CYS A O 1
ATOM 824 N N . ARG A 1 113 ? 2.889 13.726 -4.853 1.00 87.75 113 ARG A N 1
ATOM 825 C CA . ARG A 1 113 ? 4.058 13.674 -5.748 1.00 87.75 113 ARG A CA 1
ATOM 826 C C . ARG A 1 113 ? 3.688 13.554 -7.226 1.00 87.75 113 ARG A C 1
ATOM 828 O O . ARG A 1 113 ? 4.580 13.551 -8.065 1.00 87.75 113 ARG A O 1
ATOM 835 N N . GLY A 1 114 ? 2.394 13.505 -7.523 1.00 89.44 114 GLY A N 1
ATOM 836 C CA . GLY A 1 114 ? 1.860 13.334 -8.869 1.00 89.44 114 GLY A CA 1
ATOM 837 C C . GLY A 1 114 ? 1.195 11.973 -9.034 1.00 89.44 114 GLY A C 1
ATOM 838 O O . GLY A 1 114 ? 1.645 10.972 -8.475 1.00 89.44 114 GLY A O 1
ATOM 839 N N . LEU A 1 115 ? 0.102 11.967 -9.789 1.00 93.69 115 LEU A N 1
ATOM 840 C CA . LEU A 1 115 ? -0.618 10.754 -10.150 1.00 93.69 115 LEU A CA 1
ATOM 841 C C . LEU A 1 115 ? 0.015 10.123 -11.397 1.00 93.69 115 LEU A C 1
ATOM 843 O O . LEU A 1 115 ? 0.561 10.850 -12.233 1.00 93.69 115 LEU A O 1
ATOM 847 N N . PRO A 1 116 ? -0.056 8.791 -11.549 1.00 94.00 116 PRO A N 1
ATOM 848 C CA . PRO A 1 116 ? 0.195 8.166 -12.838 1.00 94.00 116 PRO A CA 1
ATOM 849 C C . PRO A 1 116 ? -0.856 8.628 -13.871 1.00 94.00 116 PRO A C 1
ATOM 851 O O . PRO A 1 116 ? -1.874 9.222 -13.496 1.00 94.00 116 PRO A O 1
ATOM 854 N N . PRO A 1 117 ? -0.624 8.350 -15.166 1.00 94.75 117 PRO A N 1
ATOM 855 C CA . PRO A 1 117 ? -1.623 8.524 -16.214 1.00 94.75 117 PRO A CA 1
ATOM 856 C C . PRO A 1 117 ? -2.978 7.905 -15.843 1.00 94.75 117 PRO A C 1
ATOM 858 O O . PRO A 1 117 ? -3.045 6.919 -15.104 1.00 94.75 117 PRO A O 1
ATOM 861 N N . VAL A 1 118 ? -4.062 8.500 -16.343 1.00 94.50 118 VAL A N 1
ATOM 862 C CA . VAL A 1 118 ? -5.438 8.156 -15.945 1.00 94.50 118 VAL A CA 1
ATOM 863 C C . VAL A 1 118 ? -5.791 6.702 -16.261 1.00 94.50 118 VAL A C 1
ATOM 865 O O . VAL A 1 118 ? -6.528 6.074 -15.510 1.00 94.50 118 VAL A O 1
ATOM 868 N N . GLU A 1 119 ? -5.210 6.142 -17.321 1.00 95.81 119 GLU A N 1
ATOM 869 C CA . GLU A 1 119 ? -5.349 4.743 -17.720 1.00 95.81 119 GLU A CA 1
ATOM 870 C C . GLU A 1 119 ? -4.768 3.755 -16.698 1.00 95.81 119 GLU A C 1
ATOM 872 O O . GLU A 1 119 ? -5.126 2.581 -16.720 1.00 95.81 119 GLU A O 1
ATOM 877 N N . ASN A 1 120 ? -3.911 4.226 -15.784 1.00 97.00 120 ASN A N 1
ATOM 878 C CA . ASN A 1 120 ? -3.346 3.436 -14.692 1.00 97.00 120 ASN A CA 1
ATOM 879 C C . ASN A 1 120 ? -3.991 3.724 -13.331 1.00 97.00 120 ASN A C 1
ATOM 881 O O . ASN A 1 120 ? -3.484 3.309 -12.281 1.00 97.00 120 ASN A O 1
ATOM 885 N N . LEU A 1 121 ? -5.115 4.437 -13.342 1.00 96.81 121 LEU A N 1
ATOM 886 C CA . LEU A 1 121 ? -5.963 4.672 -12.186 1.00 96.81 121 LEU A CA 1
ATOM 887 C C . LEU A 1 121 ? -7.237 3.848 -12.339 1.00 96.81 121 LEU A C 1
ATOM 889 O O . LEU A 1 121 ? -7.883 3.850 -13.383 1.00 96.81 121 LEU A O 1
ATOM 893 N N . VAL A 1 122 ? -7.618 3.149 -11.277 1.00 96.81 122 VAL A N 1
ATOM 894 C CA . VAL A 1 122 ? -8.790 2.271 -11.272 1.00 96.81 122 VAL A CA 1
ATOM 895 C C . VAL A 1 122 ? -9.704 2.601 -10.108 1.00 96.81 122 VAL A C 1
ATOM 897 O O . VAL A 1 122 ? -9.253 2.991 -9.031 1.00 96.81 122 VAL A O 1
ATOM 900 N N . HIS A 1 123 ? -11.002 2.416 -10.322 1.00 96.31 123 HIS A N 1
ATOM 901 C CA . HIS A 1 123 ? -11.990 2.415 -9.255 1.00 96.31 123 HIS A CA 1
ATOM 902 C C . HIS A 1 123 ? -12.337 0.970 -8.905 1.00 96.31 123 HIS A C 1
ATOM 904 O O . HIS A 1 123 ? -12.717 0.199 -9.785 1.00 96.31 123 HIS A O 1
ATOM 910 N N . ILE A 1 124 ? -12.210 0.602 -7.633 1.00 94.75 124 ILE A N 1
ATOM 911 C CA . ILE A 1 124 ? -12.464 -0.761 -7.163 1.00 94.75 124 ILE A CA 1
ATOM 912 C C . ILE A 1 124 ? -13.508 -0.777 -6.060 1.00 94.75 124 ILE A C 1
ATOM 914 O O . ILE A 1 124 ? -13.587 0.139 -5.240 1.00 94.75 124 ILE A O 1
ATOM 918 N N . SER A 1 125 ? -14.287 -1.855 -6.021 1.00 94.88 125 SER A N 1
ATOM 919 C CA . SER A 1 125 ? -15.181 -2.142 -4.906 1.00 94.88 125 SER A CA 1
ATOM 920 C C . SER A 1 125 ? -14.427 -2.953 -3.858 1.00 94.88 125 SER A C 1
ATOM 922 O O . SER A 1 125 ? -14.039 -4.093 -4.102 1.00 94.88 125 SER A O 1
ATOM 924 N N . VAL A 1 126 ? -14.217 -2.364 -2.684 1.00 92.88 126 VAL A N 1
ATOM 925 C CA . VAL A 1 126 ? -13.736 -3.093 -1.512 1.00 92.88 126 VAL A CA 1
ATOM 926 C C . VAL A 1 126 ? -14.924 -3.831 -0.916 1.00 92.88 126 VAL A C 1
ATOM 928 O O . VAL A 1 1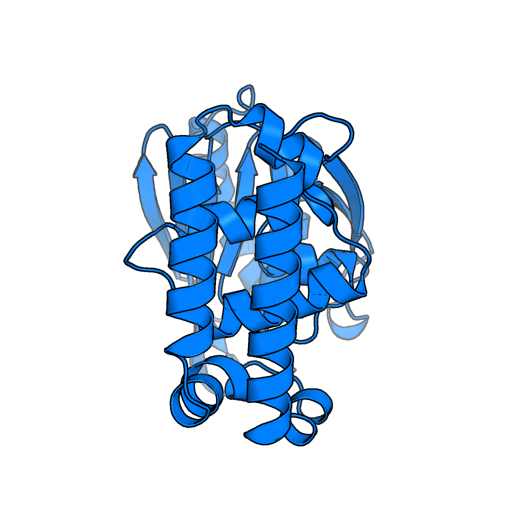26 ? -15.933 -3.208 -0.582 1.00 92.88 126 VAL A O 1
ATOM 931 N N . VAL A 1 127 ? -14.790 -5.149 -0.756 1.00 92.38 127 VAL A N 1
ATOM 932 C CA . VAL A 1 127 ? -15.773 -6.010 -0.088 1.00 92.38 127 VAL A CA 1
ATOM 933 C C . VAL A 1 127 ? -15.198 -6.440 1.263 1.00 92.38 127 VAL A C 1
ATOM 935 O O . VAL A 1 127 ? -14.379 -7.359 1.317 1.00 92.38 127 VAL A O 1
ATOM 938 N N . PRO A 1 128 ? -15.570 -5.771 2.369 1.00 90.81 128 PRO A N 1
ATOM 939 C CA . PRO A 1 128 ? -15.086 -6.143 3.690 1.00 90.81 128 PRO A CA 1
ATOM 940 C C . PRO A 1 128 ? -15.592 -7.533 4.102 1.00 90.81 128 PRO A C 1
ATOM 942 O O . PRO A 1 128 ? -16.713 -7.907 3.747 1.00 90.81 128 PRO A O 1
ATOM 945 N N . PRO A 1 129 ? -14.831 -8.280 4.921 1.00 89.50 129 PRO A N 1
ATOM 946 C CA . PRO A 1 129 ? -15.353 -9.446 5.621 1.00 89.50 129 PRO A CA 1
ATOM 947 C C . PRO A 1 129 ? -16.678 -9.142 6.334 1.00 89.50 129 PRO A C 1
ATOM 949 O O . PRO A 1 129 ? -16.794 -8.130 7.027 1.00 89.50 129 PRO A O 1
ATOM 952 N N . LEU A 1 130 ? -17.657 -10.052 6.242 1.00 89.31 130 LEU A N 1
ATOM 953 C CA . LEU A 1 130 ? -18.981 -9.891 6.873 1.00 89.31 130 LEU A CA 1
ATOM 954 C C . LEU A 1 130 ? -18.892 -9.578 8.374 1.00 89.31 130 LEU A C 1
ATOM 956 O O . LEU A 1 130 ? -19.691 -8.806 8.906 1.00 89.31 130 LEU A O 1
ATOM 960 N N . ALA A 1 131 ? -17.882 -10.131 9.050 1.00 89.88 131 ALA A N 1
ATOM 961 C CA . ALA A 1 131 ? -17.622 -9.899 10.467 1.00 89.88 131 ALA A CA 1
ATOM 962 C C . ALA A 1 131 ? -17.369 -8.422 10.816 1.00 89.88 131 ALA A C 1
ATOM 964 O O . ALA A 1 131 ? -17.592 -8.026 11.957 1.00 89.88 131 ALA A O 1
ATOM 965 N N . TYR A 1 132 ? -16.946 -7.598 9.853 1.00 91.56 132 TYR A N 1
ATOM 966 C CA . TYR A 1 132 ? -16.710 -6.166 10.067 1.00 91.56 132 TYR A CA 1
ATOM 967 C C . TYR A 1 132 ? -18.001 -5.352 10.061 1.00 91.56 132 TYR A C 1
ATOM 969 O O . TYR A 1 132 ? -17.966 -4.168 10.380 1.00 91.56 132 TYR A O 1
ATOM 977 N N . ARG A 1 133 ? -19.141 -5.967 9.698 1.00 91.69 133 ARG A N 1
ATOM 978 C CA . ARG A 1 133 ? -20.456 -5.307 9.616 1.00 91.69 133 ARG A CA 1
ATOM 979 C C . AR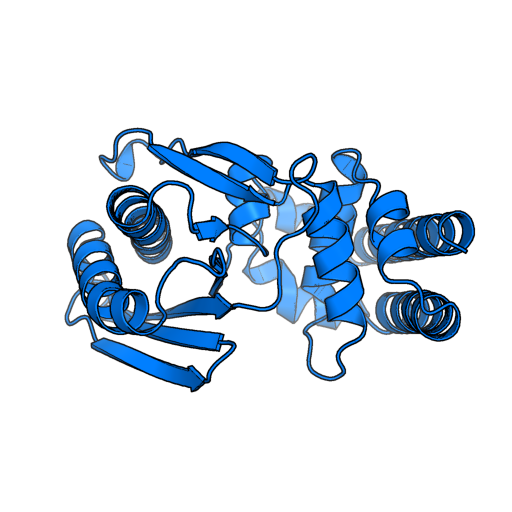G A 1 133 ? -20.404 -4.023 8.781 1.00 91.69 133 ARG A C 1
ATOM 981 O O . ARG A 1 133 ? -21.030 -3.017 9.105 1.00 91.69 133 ARG A O 1
ATOM 988 N N . MET A 1 134 ? -19.626 -4.070 7.705 1.00 93.12 134 MET A N 1
ATOM 989 C CA . MET A 1 134 ? -19.356 -2.941 6.830 1.00 93.12 134 MET A CA 1
ATOM 990 C C . MET A 1 134 ? -19.829 -3.278 5.421 1.00 93.12 134 MET A C 1
ATOM 992 O O . MET A 1 134 ? -19.473 -4.319 4.875 1.00 93.12 134 MET A O 1
ATOM 996 N N . THR A 1 135 ? -20.644 -2.401 4.840 1.00 94.12 135 THR A N 1
ATOM 997 C CA . THR A 1 135 ? -21.108 -2.553 3.458 1.00 94.12 135 THR A CA 1
ATOM 998 C C . THR A 1 135 ? -19.947 -2.360 2.481 1.00 94.12 135 THR A C 1
ATOM 1000 O O . THR A 1 135 ? -19.058 -1.554 2.780 1.00 94.12 135 THR A O 1
ATOM 1003 N N . PRO A 1 136 ? -19.970 -3.008 1.302 1.00 95.31 136 PRO A N 1
ATOM 1004 C CA . PRO A 1 136 ? -19.024 -2.711 0.234 1.00 95.31 136 PRO A CA 1
ATOM 1005 C C . PRO A 1 136 ? -18.976 -1.217 -0.099 1.00 95.31 136 PRO A C 1
ATOM 1007 O O . PRO A 1 136 ? -19.982 -0.509 0.022 1.00 95.31 136 PRO A O 1
ATOM 1010 N N . PHE A 1 137 ? -17.805 -0.729 -0.500 1.00 95.56 137 PHE A N 1
ATOM 1011 C CA . PHE A 1 137 ? -17.592 0.679 -0.833 1.00 95.56 137 PHE A CA 1
ATOM 1012 C C . PHE A 1 137 ? -16.551 0.839 -1.942 1.00 95.56 137 PHE A C 1
ATOM 1014 O O . PHE A 1 137 ? -15.684 -0.012 -2.124 1.00 95.56 137 PHE A O 1
ATOM 1021 N N . GLY A 1 138 ? -16.653 1.933 -2.695 1.00 95.88 138 GLY A N 1
ATOM 1022 C CA . GLY A 1 138 ? -15.726 2.250 -3.778 1.00 95.88 138 GLY A CA 1
ATOM 1023 C C . GLY A 1 138 ? -14.481 2.983 -3.283 1.00 95.88 138 GLY A C 1
ATOM 1024 O O . GLY A 1 138 ? -14.597 3.896 -2.465 1.00 95.88 138 GLY A O 1
ATOM 1025 N N . VAL A 1 139 ? -13.307 2.630 -3.803 1.00 96.19 139 VAL A N 1
ATOM 1026 C CA . VAL A 1 139 ? -12.056 3.385 -3.619 1.00 96.19 139 VAL A CA 1
ATOM 1027 C C . VAL A 1 139 ? -11.351 3.559 -4.957 1.00 96.19 139 VAL A C 1
ATOM 1029 O O . VAL A 1 139 ? -11.422 2.686 -5.820 1.00 96.19 139 VAL A O 1
ATOM 1032 N N . ASN A 1 140 ? -10.637 4.669 -5.126 1.00 97.00 140 ASN A N 1
ATOM 1033 C CA . ASN A 1 140 ? -9.694 4.794 -6.230 1.00 97.00 140 ASN A CA 1
ATOM 1034 C C . ASN A 1 140 ? -8.351 4.193 -5.833 1.00 97.00 140 ASN A C 1
ATOM 1036 O O . ASN A 1 140 ? -7.938 4.291 -4.678 1.00 97.00 140 ASN A O 1
ATOM 1040 N N . SER A 1 141 ? -7.656 3.590 -6.788 1.00 96.75 141 SER A N 1
ATOM 1041 C CA . SER A 1 141 ? -6.367 2.950 -6.569 1.00 96.75 141 SER A CA 1
ATOM 1042 C C . SER A 1 141 ? -5.486 3.033 -7.812 1.00 96.75 141 SER A C 1
ATOM 1044 O O . SER A 1 141 ? -5.960 3.323 -8.910 1.00 96.75 141 SER A O 1
ATOM 1046 N N . TYR A 1 142 ? -4.193 2.794 -7.627 1.00 97.06 142 TYR A N 1
ATOM 1047 C CA . TYR A 1 142 ? -3.279 2.496 -8.725 1.00 97.06 142 TYR A CA 1
ATOM 1048 C C . TYR A 1 142 ? -3.578 1.101 -9.259 1.00 97.06 142 TYR A C 1
ATOM 1050 O O . TYR A 1 142 ? -3.796 0.183 -8.475 1.00 97.06 142 TYR A O 1
ATOM 1058 N N . ASP A 1 143 ? -3.550 0.921 -10.574 1.00 96.75 143 ASP A N 1
ATOM 1059 C CA . ASP A 1 143 ? -3.611 -0.415 -11.156 1.00 96.75 143 ASP A CA 1
ATOM 1060 C C . ASP A 1 143 ? -2.317 -1.217 -10.890 1.00 96.75 143 ASP A C 1
ATOM 1062 O O . ASP A 1 143 ? -1.333 -0.723 -10.327 1.00 96.75 143 ASP A O 1
ATOM 1066 N N . ARG A 1 144 ? -2.283 -2.480 -11.331 1.00 96.19 144 ARG A N 1
ATOM 1067 C CA . ARG A 1 144 ? -1.088 -3.337 -11.204 1.00 96.19 144 ARG A CA 1
ATOM 1068 C C . ARG A 1 144 ? 0.168 -2.735 -11.844 1.00 96.19 144 ARG A C 1
ATOM 1070 O O . ARG A 1 144 ? 1.266 -2.939 -11.330 1.00 96.19 144 ARG A O 1
ATOM 1077 N N . HIS A 1 145 ? 0.023 -1.999 -12.945 1.00 97.00 145 HIS A N 1
ATOM 1078 C CA . HIS A 1 145 ? 1.137 -1.426 -13.696 1.00 97.00 145 HIS A CA 1
ATOM 1079 C C . HIS A 1 145 ? 1.765 -0.266 -12.905 1.00 97.00 145 HIS A C 1
ATOM 1081 O O . HIS A 1 145 ? 2.979 -0.239 -12.685 1.00 97.00 145 HIS A O 1
ATOM 1087 N N . ALA A 1 146 ? 0.939 0.639 -12.378 1.00 96.69 146 ALA A N 1
ATOM 1088 C CA . ALA A 1 146 ? 1.358 1.736 -11.514 1.00 96.69 146 ALA A CA 1
ATOM 1089 C C . ALA A 1 146 ? 1.887 1.257 -10.160 1.00 96.69 146 ALA A C 1
ATOM 1091 O O . ALA A 1 146 ? 2.872 1.813 -9.665 1.00 96.69 146 ALA A O 1
ATOM 1092 N N . LEU A 1 147 ? 1.311 0.202 -9.575 1.00 95.56 147 LEU A N 1
ATOM 1093 C CA . LEU A 1 147 ? 1.849 -0.414 -8.360 1.00 95.56 147 LEU A CA 1
ATOM 1094 C C . LEU A 1 147 ? 3.246 -0.999 -8.592 1.00 95.56 147 LEU A C 1
ATOM 1096 O O . LEU A 1 147 ? 4.146 -0.728 -7.793 1.00 95.56 147 LEU A O 1
ATOM 1100 N N . ALA A 1 148 ? 3.467 -1.709 -9.703 1.00 94.81 148 ALA A N 1
ATOM 1101 C CA . ALA A 1 148 ? 4.789 -2.223 -10.065 1.00 94.81 148 ALA A CA 1
ATOM 1102 C C . ALA A 1 148 ? 5.798 -1.084 -10.287 1.00 94.81 148 ALA A C 1
ATOM 1104 O O . ALA A 1 148 ? 6.875 -1.083 -9.689 1.00 94.81 148 ALA A O 1
ATOM 1105 N N . ALA A 1 149 ? 5.431 -0.045 -11.045 1.00 93.50 149 ALA A N 1
ATOM 1106 C CA . ALA A 1 149 ? 6.289 1.123 -11.259 1.00 93.50 149 ALA A CA 1
ATOM 1107 C C . ALA A 1 149 ? 6.626 1.864 -9.948 1.00 93.50 149 ALA A C 1
ATOM 1109 O O . ALA A 1 149 ? 7.740 2.372 -9.775 1.00 93.50 149 ALA A O 1
ATOM 1110 N N . ALA A 1 150 ? 5.679 1.953 -9.009 1.00 91.38 150 ALA A N 1
ATOM 1111 C CA . ALA A 1 150 ? 5.902 2.539 -7.689 1.00 91.38 150 ALA A CA 1
ATOM 1112 C C . ALA A 1 150 ? 6.822 1.667 -6.821 1.00 91.38 150 ALA A C 1
ATOM 1114 O O . ALA A 1 150 ? 7.687 2.194 -6.118 1.00 91.38 150 ALA A O 1
ATOM 1115 N N . LYS A 1 151 ? 6.677 0.337 -6.891 1.00 90.06 151 LYS A N 1
ATOM 1116 C CA . LYS A 1 151 ? 7.556 -0.612 -6.199 1.00 90.06 151 LYS A CA 1
ATOM 1117 C C . LYS A 1 151 ? 8.994 -0.511 -6.689 1.00 90.06 151 LYS A C 1
ATOM 1119 O O . LYS A 1 151 ? 9.880 -0.371 -5.850 1.00 90.06 151 LYS A O 1
ATOM 1124 N N . LEU A 1 152 ? 9.204 -0.464 -8.003 1.00 89.00 152 LEU A N 1
ATOM 1125 C CA . LEU A 1 152 ? 10.521 -0.273 -8.616 1.00 89.00 152 LEU A CA 1
ATOM 1126 C C . LEU A 1 152 ? 11.177 1.047 -8.208 1.00 89.00 152 LEU A C 1
ATOM 1128 O O . LEU A 1 152 ? 12.340 1.066 -7.812 1.00 89.00 152 LEU A O 1
ATOM 1132 N N . ALA A 1 153 ? 10.426 2.152 -8.222 1.00 85.25 153 ALA A N 1
ATOM 1133 C CA . ALA A 1 153 ? 10.974 3.434 -7.780 1.00 85.25 153 ALA A CA 1
ATOM 1134 C C . ALA A 1 153 ? 11.408 3.420 -6.318 1.00 85.25 153 ALA A C 1
ATOM 1136 O O . ALA A 1 153 ? 12.414 4.026 -5.960 1.00 85.25 153 ALA A O 1
ATOM 1137 N N . ALA A 1 154 ? 10.668 2.728 -5.462 1.00 81.44 154 ALA A N 1
ATOM 1138 C CA . ALA A 1 154 ? 10.996 2.690 -4.054 1.00 81.44 154 ALA A CA 1
ATOM 1139 C C . ALA A 1 154 ? 12.061 1.620 -3.714 1.00 81.44 154 ALA A C 1
ATOM 1141 O O . ALA A 1 154 ? 12.801 1.820 -2.748 1.00 81.44 154 ALA A O 1
ATOM 1142 N N . LEU A 1 155 ? 12.272 0.597 -4.558 1.00 77.69 155 LEU A N 1
ATOM 1143 C CA . LEU A 1 155 ? 13.482 -0.245 -4.526 1.00 77.69 155 LEU A CA 1
ATOM 1144 C C . LEU A 1 155 ? 14.767 0.552 -4.788 1.00 77.69 155 LEU A C 1
ATOM 1146 O O . LEU A 1 155 ? 15.832 0.153 -4.334 1.00 77.69 155 LEU A O 1
ATOM 1150 N N . HIS A 1 156 ? 14.689 1.699 -5.463 1.00 74.88 156 HIS A N 1
ATOM 1151 C CA . HIS A 1 156 ? 15.849 2.569 -5.628 1.00 74.88 156 HIS A CA 1
ATOM 1152 C C . HIS A 1 156 ? 16.257 3.287 -4.324 1.00 74.88 156 HIS A C 1
ATOM 1154 O O . HIS A 1 156 ? 17.383 3.772 -4.228 1.00 74.88 156 HIS A O 1
ATOM 1160 N N . SER A 1 157 ? 15.377 3.364 -3.315 1.00 74.25 157 SER A N 1
ATOM 1161 C CA . SER A 1 157 ? 15.647 4.087 -2.061 1.00 74.25 157 SER A CA 1
ATOM 1162 C C . SER A 1 157 ? 16.445 3.251 -1.057 1.00 74.25 157 SER A C 1
ATOM 1164 O O . SER A 1 157 ? 16.159 2.071 -0.847 1.00 74.25 157 SER A O 1
ATOM 1166 N N . ASP A 1 158 ? 17.445 3.850 -0.411 1.00 63.41 158 ASP A N 1
ATOM 1167 C CA . ASP A 1 158 ? 18.438 3.136 0.413 1.00 63.41 158 ASP 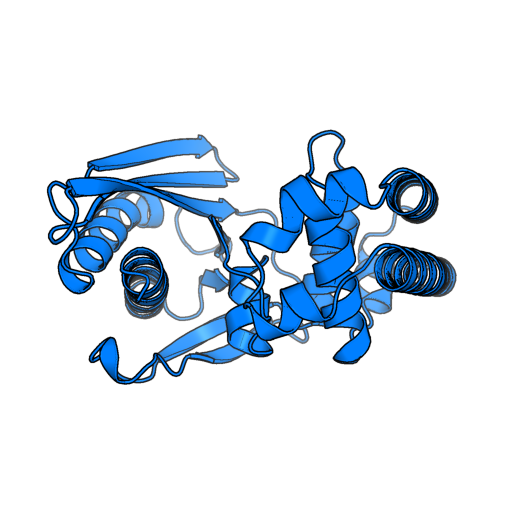A CA 1
ATOM 1168 C C . ASP A 1 158 ? 17.887 2.591 1.747 1.00 63.41 158 ASP A C 1
ATOM 1170 O O . ASP A 1 158 ? 18.449 1.660 2.311 1.00 63.41 158 ASP A O 1
ATOM 1174 N N . ASN A 1 159 ? 16.721 3.072 2.193 1.00 59.84 159 ASN A N 1
ATOM 1175 C CA . ASN A 1 159 ? 16.133 2.736 3.499 1.00 59.84 159 ASN A CA 1
ATOM 1176 C C . ASN A 1 159 ? 14.936 1.764 3.443 1.00 59.84 159 ASN A C 1
ATOM 1178 O O . ASN A 1 159 ? 14.177 1.672 4.410 1.00 59.84 159 ASN A O 1
ATOM 1182 N N . ARG A 1 160 ? 14.696 1.069 2.323 1.00 67.12 160 ARG A N 1
ATOM 1183 C CA . ARG A 1 160 ? 13.476 0.257 2.151 1.00 67.12 160 ARG A CA 1
ATOM 1184 C C . ARG A 1 160 ? 13.692 -1.231 2.437 1.00 67.12 160 ARG A C 1
ATOM 1186 O O . ARG A 1 160 ? 14.650 -1.821 1.953 1.00 67.12 160 ARG A O 1
ATOM 1193 N N . SER A 1 161 ? 12.767 -1.830 3.198 1.00 63.25 161 SER A N 1
ATOM 1194 C CA . SER A 1 161 ? 12.720 -3.275 3.484 1.00 63.25 161 SER A CA 1
ATOM 1195 C C . SER A 1 161 ? 12.385 -4.054 2.212 1.00 63.25 161 SER A C 1
ATOM 1197 O O . SER A 1 161 ? 11.309 -3.921 1.630 1.00 63.25 161 SER A O 1
ATOM 1199 N N . VAL A 1 162 ? 13.356 -4.849 1.784 1.00 77.75 162 VAL A N 1
ATOM 1200 C CA . VAL A 1 162 ? 13.428 -5.465 0.463 1.00 77.75 162 VAL A CA 1
ATOM 1201 C C . VAL A 1 162 ? 12.665 -6.807 0.359 1.00 77.75 162 VAL A C 1
ATOM 1203 O O . VAL A 1 162 ? 12.076 -7.034 -0.696 1.00 77.75 162 VAL A O 1
ATOM 1206 N N . PRO A 1 163 ? 12.543 -7.671 1.399 1.00 87.88 163 PRO A N 1
ATOM 1207 C CA . PRO A 1 163 ? 11.840 -8.954 1.247 1.00 87.88 163 PRO A CA 1
ATOM 1208 C C . PRO A 1 163 ? 10.362 -8.805 0.853 1.00 87.88 163 PRO A C 1
ATOM 1210 O O . PRO A 1 163 ? 9.844 -9.528 0.005 1.00 87.88 163 PRO A O 1
ATOM 1213 N N . ARG A 1 164 ? 9.676 -7.813 1.433 1.00 88.25 164 ARG A N 1
ATOM 1214 C CA . ARG A 1 164 ? 8.269 -7.526 1.112 1.00 88.25 164 ARG A CA 1
ATOM 1215 C C . ARG A 1 164 ? 8.098 -6.980 -0.296 1.00 88.25 164 ARG A C 1
ATOM 1217 O O . ARG A 1 164 ? 7.093 -7.267 -0.926 1.00 88.25 164 ARG A O 1
ATOM 1224 N N . ASP A 1 165 ? 9.055 -6.192 -0.776 1.00 88.00 165 ASP A N 1
ATOM 1225 C CA . ASP A 1 165 ? 9.005 -5.655 -2.132 1.00 88.00 165 ASP A CA 1
ATOM 1226 C C . ASP A 1 165 ? 9.226 -6.745 -3.183 1.00 88.00 165 ASP A C 1
ATOM 1228 O O . ASP A 1 165 ? 8.537 -6.721 -4.196 1.00 88.00 165 ASP A O 1
ATOM 1232 N N . VAL A 1 166 ? 10.118 -7.712 -2.932 1.00 90.25 166 VAL A N 1
ATOM 1233 C CA . VAL A 1 166 ? 10.295 -8.887 -3.806 1.00 90.25 166 VAL A CA 1
ATOM 1234 C C . VAL A 1 166 ? 9.013 -9.715 -3.852 1.00 90.25 166 VAL A C 1
ATOM 1236 O O . VAL A 1 166 ? 8.513 -10.009 -4.936 1.00 90.25 166 VAL A O 1
ATOM 1239 N N . PHE A 1 167 ? 8.428 -10.021 -2.691 1.00 90.88 167 PHE A N 1
ATOM 1240 C CA . PHE A 1 167 ? 7.166 -10.760 -2.625 1.00 90.88 167 PHE A CA 1
ATOM 1241 C C . PHE A 1 167 ? 6.030 -10.031 -3.359 1.00 90.88 167 PHE A C 1
ATOM 1243 O O . PHE A 1 167 ? 5.327 -10.629 -4.172 1.00 90.88 167 PHE A O 1
ATOM 1250 N N . ASP A 1 168 ? 5.891 -8.725 -3.118 1.00 90.69 168 ASP A N 1
ATOM 1251 C CA . ASP A 1 168 ? 4.875 -7.894 -3.761 1.00 90.69 168 ASP A CA 1
ATOM 1252 C C . ASP A 1 168 ? 5.089 -7.805 -5.284 1.00 90.69 168 ASP A C 1
ATOM 1254 O O . ASP A 1 168 ? 4.134 -7.869 -6.054 1.00 90.69 168 ASP A O 1
ATOM 1258 N N . LEU A 1 169 ? 6.334 -7.667 -5.749 1.00 92.19 169 LEU A N 1
ATOM 1259 C CA . LEU A 1 169 ? 6.634 -7.659 -7.180 1.00 92.19 169 LEU A CA 1
ATOM 1260 C C . LEU A 1 169 ? 6.307 -9.000 -7.827 1.00 92.19 169 LEU A C 1
ATOM 1262 O O . LEU A 1 169 ? 5.706 -8.999 -8.895 1.00 92.19 169 LEU A O 1
ATOM 1266 N N . ASN A 1 170 ? 6.626 -10.127 -7.188 1.00 92.94 170 ASN A N 1
ATOM 1267 C CA . ASN A 1 170 ? 6.225 -11.433 -7.703 1.00 92.94 170 ASN A CA 1
ATOM 1268 C C . ASN A 1 170 ? 4.696 -11.561 -7.819 1.00 92.94 170 ASN A C 1
ATOM 1270 O O . ASN A 1 170 ? 4.205 -12.052 -8.833 1.00 92.94 170 ASN A O 1
ATOM 1274 N N . ASP A 1 171 ? 3.946 -11.096 -6.818 1.00 92.12 171 ASP A N 1
ATOM 1275 C CA . ASP A 1 171 ? 2.480 -11.095 -6.853 1.00 92.12 171 ASP A CA 1
ATOM 1276 C C . ASP A 1 171 ? 1.955 -10.233 -8.017 1.00 92.12 171 ASP A C 1
ATOM 1278 O O . ASP A 1 171 ? 1.118 -10.668 -8.805 1.00 92.12 171 ASP A O 1
ATOM 1282 N N . LEU A 1 172 ? 2.523 -9.040 -8.218 1.00 94.69 172 LEU A N 1
ATOM 1283 C CA . LEU A 1 172 ? 2.186 -8.166 -9.348 1.00 94.69 172 LEU A CA 1
ATOM 1284 C C . LEU A 1 172 ? 2.530 -8.798 -10.707 1.00 94.69 172 LEU A C 1
ATOM 1286 O O . LEU A 1 172 ? 1.736 -8.690 -11.642 1.00 94.69 172 LEU A O 1
ATOM 1290 N N . ILE A 1 173 ? 3.677 -9.474 -10.821 1.00 95.25 173 ILE A N 1
ATOM 1291 C CA . ILE A 1 173 ? 4.092 -10.205 -12.029 1.00 95.25 173 ILE A CA 1
ATOM 1292 C C . ILE A 1 173 ? 3.092 -11.323 -12.335 1.00 95.25 173 ILE A C 1
ATOM 1294 O O . ILE A 1 173 ? 2.619 -11.423 -13.466 1.00 95.25 173 ILE A O 1
ATOM 1298 N N . ALA A 1 174 ? 2.707 -12.112 -11.328 1.00 93.38 174 ALA A N 1
ATOM 1299 C CA . ALA A 1 174 ? 1.718 -13.179 -11.478 1.00 93.38 174 ALA A CA 1
ATOM 1300 C C . ALA A 1 174 ? 0.344 -12.653 -11.935 1.00 93.38 174 ALA A C 1
ATOM 1302 O O . ALA A 1 174 ? -0.371 -13.339 -12.662 1.00 93.38 174 ALA A O 1
ATOM 1303 N N . HIS A 1 175 ? 0.006 -11.411 -11.577 1.00 93.81 175 HIS A N 1
ATOM 1304 C CA . HIS A 1 175 ? -1.209 -10.720 -12.017 1.00 93.81 175 HIS A CA 1
ATOM 1305 C C . HIS A 1 175 ? -1.050 -9.953 -13.345 1.00 93.81 175 HIS A C 1
ATOM 1307 O O . HIS A 1 175 ? -1.930 -9.171 -13.714 1.00 93.81 175 HIS A O 1
ATOM 1313 N N . GLY A 1 176 ? 0.046 -10.160 -14.083 1.00 95.44 176 GLY A N 1
ATOM 1314 C CA . GLY A 1 176 ? 0.259 -9.570 -15.407 1.00 95.44 176 GLY A CA 1
ATOM 1315 C C . GLY A 1 176 ? 0.598 -8.078 -15.372 1.00 95.44 176 GLY A C 1
ATOM 1316 O O . GLY A 1 176 ? 0.187 -7.320 -16.257 1.00 95.44 176 GLY A O 1
ATOM 1317 N N . ALA A 1 177 ? 1.296 -7.616 -14.331 1.00 96.75 177 ALA A N 1
ATOM 1318 C CA . ALA A 1 177 ? 1.838 -6.265 -14.316 1.00 96.75 177 ALA A CA 1
ATOM 1319 C C . ALA A 1 177 ? 2.861 -6.069 -15.447 1.00 96.75 177 ALA A C 1
ATOM 1321 O O . ALA A 1 177 ? 3.660 -6.943 -15.763 1.00 96.75 177 ALA A O 1
ATOM 1322 N N . ASN A 1 178 ? 2.833 -4.883 -16.043 1.00 96.56 178 ASN A N 1
ATOM 1323 C CA . ASN A 1 178 ? 3.773 -4.439 -17.068 1.00 96.56 178 ASN A CA 1
ATOM 1324 C C . ASN A 1 178 ? 3.957 -2.914 -16.945 1.00 96.56 178 ASN A C 1
ATOM 1326 O O . ASN A 1 178 ? 3.151 -2.159 -17.491 1.00 96.56 178 ASN A O 1
ATOM 1330 N N . PRO A 1 179 ? 4.952 -2.437 -16.186 1.00 95.81 179 PRO A N 1
ATOM 1331 C CA . PRO A 1 179 ? 5.158 -1.016 -15.939 1.00 95.81 179 PRO A CA 1
ATOM 1332 C C . PRO A 1 179 ? 5.935 -0.298 -17.059 1.00 95.81 179 PRO A C 1
ATOM 1334 O O . PRO A 1 179 ? 6.275 0.867 -16.874 1.00 95.81 179 PRO A O 1
ATOM 1337 N N . VAL A 1 180 ? 6.245 -0.941 -18.194 1.00 95.00 180 VAL A N 1
ATOM 1338 C CA . VAL A 1 180 ? 7.187 -0.418 -19.210 1.00 95.00 180 VAL A CA 1
ATOM 1339 C C . VAL A 1 180 ? 6.828 0.990 -19.695 1.00 95.00 180 VAL A C 1
ATOM 1341 O O . VAL A 1 180 ? 7.699 1.858 -19.739 1.00 95.00 180 VAL A O 1
ATOM 1344 N N . SER A 1 181 ? 5.555 1.266 -20.000 1.00 93.50 181 SER A N 1
ATOM 1345 C CA . SER A 1 181 ? 5.116 2.604 -20.438 1.00 93.50 181 SER A CA 1
ATOM 1346 C C . SER A 1 181 ? 5.371 3.680 -19.374 1.00 93.50 181 SER A C 1
ATOM 1348 O O . SER A 1 181 ? 5.863 4.764 -19.685 1.00 93.50 181 SER A O 1
ATOM 1350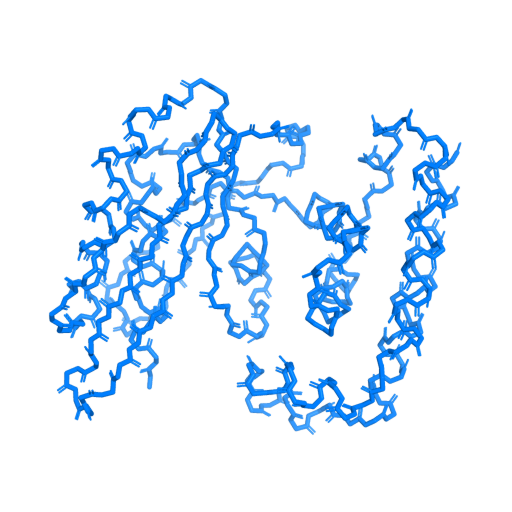 N N . LEU A 1 182 ? 5.104 3.356 -18.107 1.00 93.50 182 LEU A N 1
ATOM 1351 C CA . LEU A 1 182 ? 5.326 4.237 -16.960 1.00 93.50 182 LEU A CA 1
ATOM 1352 C C . LEU A 1 182 ? 6.813 4.456 -16.677 1.00 93.50 182 LEU A C 1
ATOM 1354 O O . LEU A 1 182 ? 7.212 5.548 -16.274 1.00 93.50 182 LEU A O 1
ATOM 1358 N N . LEU A 1 183 ? 7.633 3.423 -16.869 1.00 91.12 183 LEU A N 1
ATOM 1359 C CA . LEU A 1 183 ? 9.084 3.516 -16.733 1.00 91.12 183 LEU A CA 1
ATOM 1360 C C . LEU A 1 183 ? 9.676 4.412 -17.824 1.00 91.12 183 LEU A C 1
ATOM 1362 O O . LEU A 1 183 ? 10.443 5.318 -17.504 1.00 91.12 183 LEU A O 1
ATOM 1366 N N . ARG A 1 184 ? 9.253 4.226 -19.080 1.00 89.69 184 ARG A N 1
ATOM 1367 C CA . ARG A 1 184 ? 9.682 5.050 -20.218 1.00 89.69 184 ARG A CA 1
ATOM 1368 C C . ARG A 1 184 ? 9.338 6.527 -20.009 1.00 89.69 184 ARG A C 1
ATOM 1370 O O . ARG A 1 184 ? 10.167 7.395 -20.261 1.00 89.69 184 ARG A O 1
ATOM 1377 N N . ALA A 1 185 ? 8.154 6.813 -19.466 1.00 86.00 185 ALA A N 1
ATOM 1378 C CA . ALA A 1 185 ? 7.710 8.176 -19.171 1.00 86.00 185 ALA A CA 1
ATOM 1379 C C . ALA A 1 185 ? 8.526 8.887 -18.070 1.00 86.00 185 ALA A C 1
ATOM 1381 O O . ALA A 1 185 ? 8.517 10.114 -18.010 1.00 86.00 185 ALA A O 1
ATOM 1382 N N . ARG A 1 186 ? 9.243 8.154 -17.201 1.00 75.94 186 ARG A N 1
ATOM 1383 C CA . ARG A 1 186 ? 10.108 8.745 -16.157 1.00 75.94 186 ARG A CA 1
ATOM 1384 C C . ARG A 1 186 ? 11.467 9.231 -16.679 1.00 75.94 186 ARG A C 1
ATOM 1386 O O . ARG A 1 186 ? 12.153 9.941 -15.954 1.00 75.94 186 ARG A O 1
ATOM 1393 N N . ALA A 1 187 ? 11.813 8.880 -17.918 1.00 60.06 187 ALA A N 1
ATOM 1394 C CA . ALA A 1 187 ? 12.713 9.602 -18.821 1.00 60.06 187 ALA A CA 1
ATOM 1395 C C . ALA A 1 187 ? 14.080 10.096 -18.289 1.00 60.06 187 ALA A C 1
ATOM 1397 O O . ALA A 1 187 ? 14.587 11.107 -18.766 1.00 60.06 187 ALA A O 1
ATOM 1398 N N . GLU A 1 188 ? 14.753 9.344 -17.412 1.00 75.38 188 GLU A N 1
ATOM 1399 C CA . GLU A 1 188 ? 16.220 9.397 -17.335 1.00 75.38 188 GLU A CA 1
ATOM 1400 C C . GLU A 1 188 ? 16.815 7.999 -17.571 1.00 75.38 188 GLU A C 1
ATOM 1402 O O . GLU A 1 188 ? 16.705 7.126 -16.704 1.00 75.38 188 GLU A O 1
ATOM 1407 N N . PRO A 1 189 ? 17.489 7.752 -18.714 1.00 69.94 189 PRO A N 1
ATOM 1408 C CA . PRO A 1 189 ? 18.130 6.464 -18.996 1.00 69.94 189 PRO A CA 1
ATOM 1409 C C . PRO A 1 189 ? 19.126 6.021 -17.911 1.00 69.94 189 PRO A C 1
ATOM 1411 O O . PRO A 1 189 ? 19.304 4.826 -17.671 1.00 69.94 189 PRO A O 1
ATOM 1414 N N . GLY A 1 190 ? 19.767 6.979 -17.226 1.00 76.50 190 GLY A N 1
ATOM 1415 C CA . GLY A 1 190 ? 20.636 6.709 -16.077 1.00 76.50 190 GLY A CA 1
ATOM 1416 C C . GLY A 1 190 ? 19.878 6.138 -14.876 1.00 76.50 190 GLY A C 1
ATOM 1417 O O . GLY A 1 190 ? 20.356 5.198 -14.241 1.00 76.50 190 GLY A O 1
ATOM 1418 N N . TRP A 1 191 ? 18.668 6.638 -14.615 1.00 83.44 191 TRP A N 1
ATOM 1419 C CA . TRP A 1 191 ? 17.805 6.138 -13.549 1.00 83.44 191 TRP A CA 1
ATOM 1420 C C . TRP A 1 191 ? 17.331 4.709 -13.827 1.00 83.44 191 TRP A C 1
ATOM 1422 O O . TRP A 1 191 ? 17.422 3.859 -12.944 1.00 83.44 191 TRP A O 1
ATOM 1432 N N . LEU A 1 192 ? 16.905 4.411 -15.061 1.00 82.44 192 LEU A N 1
ATOM 1433 C CA . LEU A 1 192 ? 16.461 3.066 -15.455 1.00 82.44 192 LEU A CA 1
ATOM 1434 C C . LEU A 1 192 ? 17.558 2.016 -15.240 1.00 82.44 192 LEU A C 1
ATOM 1436 O O . LEU A 1 192 ? 17.317 0.988 -14.606 1.00 82.44 192 LEU A O 1
ATOM 1440 N N . ARG A 1 193 ? 18.787 2.304 -15.687 1.00 80.31 193 ARG A N 1
ATOM 1441 C CA . ARG A 1 193 ? 19.938 1.418 -15.452 1.00 80.31 193 ARG A CA 1
ATOM 1442 C C . ARG A 1 193 ? 20.233 1.234 -13.964 1.00 80.31 193 ARG A C 1
ATOM 1444 O O . ARG A 1 193 ? 20.461 0.109 -13.527 1.00 80.31 193 ARG A O 1
ATOM 1451 N N . ALA A 1 194 ? 20.184 2.311 -13.180 1.00 83.44 194 ALA A N 1
ATOM 1452 C CA . ALA A 1 194 ? 20.400 2.235 -11.738 1.00 83.44 194 ALA A CA 1
ATOM 1453 C C . ALA A 1 194 ? 19.307 1.427 -11.015 1.00 83.44 194 ALA A C 1
ATOM 1455 O O . ALA A 1 194 ? 19.593 0.768 -10.019 1.00 83.44 194 ALA A O 1
ATOM 1456 N N . VAL A 1 195 ? 18.062 1.457 -11.504 1.00 81.56 195 VAL A N 1
ATOM 1457 C CA . VAL A 1 195 ? 16.964 0.634 -10.977 1.00 81.56 195 VAL A CA 1
ATOM 1458 C C . VAL A 1 195 ? 17.194 -0.847 -11.259 1.00 81.56 195 VAL A C 1
ATOM 1460 O O . VAL A 1 195 ? 17.078 -1.625 -10.317 1.00 81.56 195 VAL A O 1
ATOM 1463 N N . SER A 1 196 ? 17.555 -1.241 -12.490 1.00 82.00 196 SER A N 1
ATOM 1464 C CA . SER A 1 196 ? 17.868 -2.654 -12.792 1.00 82.00 196 SER A CA 1
ATOM 1465 C C . SER A 1 196 ? 19.037 -3.151 -11.933 1.00 82.00 196 SER A C 1
ATOM 1467 O O . SER A 1 196 ? 18.889 -4.136 -11.211 1.00 82.00 196 SER A O 1
ATOM 1469 N N . ALA A 1 197 ? 20.148 -2.404 -11.892 1.00 84.19 197 ALA A N 1
ATOM 1470 C CA . ALA A 1 197 ? 21.315 -2.776 -11.090 1.00 84.19 197 ALA A CA 1
ATOM 1471 C C . ALA A 1 197 ? 20.971 -2.951 -9.600 1.00 84.19 197 ALA A C 1
ATOM 1473 O O . ALA A 1 197 ? 21.285 -3.988 -9.018 1.00 84.19 197 ALA A O 1
ATOM 1474 N N . LYS A 1 198 ? 20.256 -1.985 -8.997 1.00 83.31 198 LYS A N 1
ATOM 1475 C CA . LYS A 1 198 ? 19.820 -2.094 -7.596 1.00 83.31 198 LYS A CA 1
ATOM 1476 C C . LYS A 1 198 ? 18.826 -3.235 -7.386 1.00 83.31 198 LYS A C 1
ATOM 1478 O O . LYS A 1 198 ? 18.864 -3.858 -6.334 1.00 83.31 198 LYS A O 1
ATOM 1483 N N . ALA A 1 199 ? 17.919 -3.504 -8.325 1.00 79.88 199 ALA A N 1
ATOM 1484 C CA . ALA A 1 199 ? 16.960 -4.598 -8.194 1.00 79.88 199 ALA A CA 1
ATOM 1485 C C . ALA A 1 199 ? 17.665 -5.961 -8.186 1.00 79.88 199 ALA A C 1
ATOM 1487 O O . ALA A 1 199 ? 17.372 -6.780 -7.317 1.00 79.88 199 ALA A O 1
ATOM 1488 N N . ILE A 1 200 ? 18.631 -6.173 -9.085 1.00 81.94 200 ILE A N 1
ATOM 1489 C CA . ILE A 1 200 ? 19.444 -7.397 -9.151 1.00 81.94 200 ILE A CA 1
ATOM 1490 C C . ILE A 1 200 ? 20.289 -7.552 -7.882 1.00 81.94 200 ILE A C 1
ATOM 1492 O O . ILE A 1 200 ? 20.235 -8.586 -7.223 1.00 81.94 200 ILE A O 1
ATOM 1496 N N . GLU A 1 201 ? 21.018 -6.504 -7.490 1.00 84.50 201 GLU A N 1
ATOM 1497 C CA . GLU A 1 201 ? 21.833 -6.508 -6.269 1.00 84.50 201 GLU A CA 1
ATOM 1498 C C . GLU A 1 201 ? 20.986 -6.858 -5.039 1.00 84.50 201 GLU A C 1
ATOM 1500 O O . GLU A 1 201 ? 21.336 -7.723 -4.238 1.00 84.50 201 GLU A O 1
ATOM 1505 N N . ARG A 1 202 ? 19.830 -6.206 -4.900 1.00 80.44 202 ARG A N 1
ATOM 1506 C CA . ARG A 1 202 ? 18.969 -6.356 -3.729 1.00 80.44 202 ARG A CA 1
ATOM 1507 C C . ARG A 1 202 ? 18.260 -7.697 -3.676 1.00 80.44 202 ARG A C 1
ATOM 1509 O O . ARG A 1 202 ? 18.165 -8.256 -2.592 1.00 80.44 202 ARG A O 1
ATOM 1516 N N . THR A 1 203 ? 17.760 -8.200 -4.801 1.00 81.56 203 THR A N 1
ATOM 1517 C CA . THR A 1 203 ? 17.143 -9.536 -4.860 1.00 81.56 203 THR A CA 1
ATOM 1518 C C . THR A 1 203 ? 18.164 -10.625 -4.536 1.00 81.56 203 THR A C 1
ATOM 1520 O O . THR A 1 203 ? 17.843 -11.522 -3.766 1.00 81.56 203 THR A O 1
ATOM 1523 N N . GLY A 1 204 ? 19.408 -10.499 -5.013 1.00 79.44 204 GLY A N 1
ATOM 1524 C CA . GLY A 1 204 ? 20.491 -11.437 -4.694 1.00 79.44 204 GLY A CA 1
ATOM 1525 C C . GLY A 1 204 ? 21.030 -11.341 -3.260 1.00 79.44 204 GLY A C 1
ATOM 1526 O O . GLY A 1 204 ? 21.523 -12.328 -2.723 1.00 79.44 204 GLY A O 1
ATOM 1527 N N . ALA A 1 205 ? 20.934 -10.177 -2.610 1.00 82.94 205 ALA A N 1
ATOM 1528 C CA . ALA A 1 205 ? 21.459 -9.965 -1.257 1.00 82.94 205 ALA A CA 1
ATOM 1529 C C . ALA A 1 205 ? 20.513 -10.417 -0.124 1.00 82.94 205 ALA A C 1
ATOM 1531 O O . ALA A 1 205 ? 20.919 -10.453 1.041 1.00 82.94 205 ALA A O 1
ATOM 1532 N N . ILE A 1 206 ? 19.242 -10.720 -0.415 1.00 84.88 206 ILE A N 1
ATOM 1533 C CA . ILE A 1 206 ? 18.284 -11.169 0.604 1.00 84.88 206 ILE A CA 1
ATOM 1534 C C . ILE A 1 206 ? 18.299 -12.692 0.695 1.00 84.88 206 ILE A C 1
ATOM 1536 O O . ILE A 1 206 ? 17.598 -13.376 -0.048 1.00 84.88 206 ILE A O 1
ATOM 1540 N N . GLY A 1 207 ? 19.028 -13.216 1.674 1.00 89.88 207 GLY A N 1
ATOM 1541 C CA . GLY A 1 207 ? 18.932 -14.628 2.033 1.00 89.88 207 GLY A CA 1
ATOM 1542 C C . GLY A 1 207 ? 17.601 -14.991 2.702 1.00 89.88 207 GLY A C 1
ATOM 1543 O O . GLY A 1 207 ? 16.886 -14.132 3.237 1.00 89.88 207 GLY A O 1
ATOM 1544 N N . TRP A 1 208 ? 17.319 -16.294 2.728 1.00 93.81 208 TRP A N 1
ATOM 1545 C CA . TRP A 1 208 ? 16.123 -16.870 3.343 1.00 93.81 208 TRP A CA 1
ATOM 1546 C C . TRP A 1 208 ? 15.895 -16.408 4.786 1.00 93.81 208 TRP A C 1
ATOM 1548 O O . TRP A 1 208 ? 14.784 -16.009 5.116 1.00 93.81 208 TRP A O 1
ATOM 1558 N N . ASP A 1 209 ? 16.930 -16.365 5.628 1.00 92.94 209 ASP A N 1
ATOM 1559 C CA . ASP A 1 209 ? 16.797 -15.986 7.045 1.00 92.94 209 ASP A CA 1
ATOM 1560 C C . ASP A 1 209 ? 16.157 -14.606 7.228 1.00 92.94 209 ASP A C 1
ATOM 1562 O O . ASP A 1 209 ? 15.308 -14.390 8.099 1.00 92.94 209 ASP A O 1
ATOM 1566 N N . ARG A 1 210 ? 16.522 -13.661 6.356 1.00 90.38 210 ARG A N 1
ATOM 1567 C CA . ARG A 1 210 ? 15.967 -12.310 6.379 1.00 90.38 210 ARG A CA 1
ATOM 1568 C C . ARG A 1 210 ? 14.520 -12.294 5.894 1.00 90.38 210 ARG A C 1
ATOM 1570 O O . ARG A 1 210 ? 13.690 -11.603 6.485 1.00 90.38 210 ARG A O 1
ATOM 1577 N N . ALA A 1 211 ? 14.197 -13.055 4.850 1.00 91.62 211 ALA A N 1
ATOM 1578 C CA . ALA A 1 211 ? 12.821 -13.207 4.386 1.00 91.62 211 ALA A CA 1
ATOM 1579 C C . ALA A 1 211 ? 11.939 -13.873 5.454 1.00 91.62 211 ALA A C 1
ATOM 1581 O O . ALA A 1 211 ? 10.856 -13.375 5.768 1.00 91.62 211 ALA A O 1
ATOM 1582 N N . TYR A 1 212 ? 12.434 -14.931 6.090 1.00 93.00 212 TYR A N 1
ATOM 1583 C CA . TYR A 1 212 ? 11.761 -15.613 7.184 1.00 93.00 212 TYR A CA 1
ATOM 1584 C C . TYR A 1 212 ? 11.476 -14.667 8.353 1.00 93.00 212 TYR A C 1
ATOM 1586 O O . TYR A 1 212 ? 10.360 -14.634 8.857 1.00 93.00 212 TYR A O 1
ATOM 1594 N N . ALA A 1 213 ? 12.432 -13.827 8.751 1.00 90.88 213 ALA A N 1
ATOM 1595 C CA . ALA A 1 213 ? 12.221 -12.879 9.844 1.00 90.88 213 ALA A CA 1
ATOM 1596 C C . ALA A 1 213 ? 11.281 -11.709 9.478 1.00 90.88 213 ALA A C 1
ATOM 1598 O O . ALA A 1 213 ? 10.456 -11.287 10.292 1.00 90.88 213 ALA A O 1
ATOM 1599 N N . GLU A 1 214 ? 11.399 -11.146 8.270 1.00 88.12 214 GLU A N 1
ATOM 1600 C CA . GLU A 1 214 ? 10.755 -9.867 7.919 1.00 88.12 214 GLU A CA 1
ATOM 1601 C C . GLU A 1 214 ? 9.434 -9.991 7.132 1.00 88.12 214 GLU A C 1
ATOM 1603 O O . GLU A 1 214 ? 8.627 -9.044 7.136 1.00 88.12 214 GLU A O 1
ATOM 1608 N N . LEU A 1 215 ? 9.209 -11.120 6.451 1.00 89.38 215 LEU A N 1
ATOM 1609 C CA . LEU A 1 215 ? 8.054 -11.372 5.581 1.00 89.38 215 LEU A CA 1
ATOM 1610 C C . LEU A 1 215 ? 7.114 -12.438 6.154 1.00 89.38 215 LEU A C 1
ATOM 1612 O O . LEU A 1 215 ? 5.919 -12.166 6.271 1.00 89.38 215 LEU A O 1
ATOM 1616 N N . VAL A 1 216 ? 7.630 -13.614 6.529 1.00 90.19 216 VAL A N 1
ATOM 1617 C CA . VAL A 1 216 ? 6.802 -14.777 6.914 1.00 90.19 216 VAL A CA 1
ATOM 1618 C C . VAL A 1 216 ? 5.804 -14.487 8.049 1.00 90.19 216 VAL A C 1
ATOM 1620 O O . VAL A 1 216 ? 4.647 -14.881 7.898 1.00 90.19 216 VAL A O 1
ATOM 1623 N N . PRO A 1 217 ? 6.135 -13.723 9.114 1.00 88.69 217 PRO A N 1
ATOM 1624 C CA . PRO A 1 217 ? 5.180 -13.392 10.179 1.00 88.69 217 PRO A CA 1
ATOM 1625 C C . PRO A 1 217 ? 3.957 -12.597 9.707 1.00 88.69 217 PRO A C 1
ATOM 1627 O O . PRO A 1 217 ? 2.974 -12.478 10.435 1.00 88.69 217 PRO A O 1
ATOM 1630 N N . TYR A 1 218 ? 4.027 -12.013 8.510 1.00 85.38 218 TYR A N 1
ATOM 1631 C CA . TYR A 1 218 ? 2.958 -11.216 7.919 1.00 85.38 218 TYR A CA 1
ATOM 1632 C C . TYR A 1 218 ? 2.174 -11.985 6.860 1.00 85.38 218 TYR A C 1
ATOM 1634 O O . TYR A 1 218 ? 1.199 -11.445 6.345 1.00 85.38 218 TYR A O 1
ATOM 1642 N N . LEU A 1 219 ? 2.566 -13.213 6.519 1.00 87.06 219 LEU A N 1
ATOM 1643 C CA . LEU A 1 219 ? 1.844 -14.048 5.568 1.00 87.06 219 LEU A CA 1
ATOM 1644 C C . LEU A 1 219 ? 0.701 -14.814 6.255 1.00 87.06 219 LEU A C 1
ATOM 1646 O O . LEU A 1 219 ? 0.809 -15.180 7.427 1.00 87.06 219 LEU A O 1
ATOM 1650 N N . PRO A 1 220 ? -0.396 -15.120 5.539 1.00 84.25 220 PRO A N 1
ATOM 1651 C CA . PRO A 1 220 ? -1.364 -16.104 5.990 1.00 84.25 220 PRO A CA 1
ATOM 1652 C C . PRO A 1 220 ? -0.669 -17.449 6.147 1.00 84.25 220 PRO A C 1
ATOM 1654 O O . PRO A 1 220 ? 0.218 -17.785 5.362 1.00 84.25 220 PRO A O 1
ATOM 1657 N N . LYS A 1 221 ? -1.124 -18.245 7.116 1.00 85.31 221 LYS A N 1
ATOM 1658 C CA . LYS A 1 221 ? -0.526 -19.545 7.444 1.00 85.31 221 LYS A CA 1
ATOM 1659 C C . LYS A 1 221 ? -0.294 -20.428 6.209 1.00 85.31 221 LYS A C 1
ATOM 1661 O O . LYS A 1 221 ? 0.799 -20.946 6.038 1.00 85.31 221 LYS A O 1
ATOM 1666 N N . SER A 1 222 ? -1.275 -20.509 5.311 1.00 85.50 222 SER A N 1
ATOM 1667 C CA . SER A 1 222 ? -1.174 -21.300 4.077 1.00 85.50 222 SER A CA 1
ATOM 1668 C C . SER A 1 222 ? -0.080 -20.825 3.117 1.00 85.50 222 SER A C 1
ATOM 1670 O O . SER A 1 222 ? 0.516 -21.646 2.430 1.00 85.50 222 SER A O 1
ATOM 1672 N N . ALA A 1 223 ? 0.186 -19.519 3.051 1.00 86.38 223 ALA A N 1
ATOM 1673 C CA . ALA A 1 223 ? 1.248 -18.957 2.220 1.00 86.38 223 ALA A CA 1
ATOM 1674 C C . ALA A 1 223 ? 2.618 -19.083 2.899 1.00 86.38 223 ALA A C 1
ATOM 1676 O O . ALA A 1 223 ? 3.609 -19.356 2.232 1.00 86.38 223 ALA A O 1
ATOM 1677 N N . ALA A 1 224 ? 2.662 -18.920 4.225 1.00 89.31 224 ALA A N 1
ATOM 1678 C CA . ALA A 1 224 ? 3.865 -19.103 5.031 1.00 89.31 224 ALA A CA 1
ATOM 1679 C C . ALA A 1 224 ? 4.393 -20.545 4.957 1.00 89.31 224 ALA A C 1
ATOM 1681 O O . ALA A 1 224 ? 5.579 -20.747 4.742 1.00 89.31 224 ALA A O 1
ATOM 1682 N N . GLU A 1 225 ? 3.511 -21.543 5.074 1.00 90.56 225 GLU A N 1
ATOM 1683 C CA . GLU A 1 225 ? 3.858 -22.974 4.971 1.00 90.56 225 GLU A CA 1
ATOM 1684 C C . GLU A 1 225 ? 4.352 -23.373 3.576 1.00 90.56 225 GLU A C 1
ATOM 1686 O O . GLU A 1 225 ? 5.031 -24.381 3.408 1.00 90.56 225 GLU A O 1
ATOM 1691 N N . GLN A 1 226 ? 3.999 -22.580 2.569 1.00 88.75 226 GLN A N 1
ATOM 1692 C CA . GLN A 1 226 ? 4.418 -22.758 1.188 1.00 88.75 226 GLN A CA 1
ATOM 1693 C C . GLN A 1 226 ? 5.700 -21.999 0.855 1.00 88.75 226 GLN A C 1
ATOM 1695 O O . GLN A 1 226 ? 6.080 -21.992 -0.311 1.00 88.75 226 GLN A O 1
ATOM 1700 N N . LEU A 1 227 ? 6.343 -21.327 1.806 1.00 93.12 227 LEU A N 1
ATOM 1701 C CA . LEU A 1 227 ? 7.566 -20.585 1.550 1.00 93.12 227 LEU A CA 1
ATOM 1702 C C . LEU A 1 227 ? 8.724 -21.237 2.306 1.00 93.12 227 LEU A C 1
ATOM 1704 O O . LEU A 1 227 ? 8.689 -21.367 3.526 1.00 93.12 227 LEU A O 1
ATOM 1708 N N . ASP A 1 228 ? 9.747 -21.636 1.562 1.00 94.81 228 ASP A N 1
ATOM 1709 C CA . ASP A 1 228 ? 11.008 -22.174 2.065 1.00 94.81 228 ASP A CA 1
ATOM 1710 C C . ASP A 1 228 ? 12.183 -21.485 1.351 1.00 94.81 228 ASP A C 1
ATOM 1712 O O . ASP A 1 228 ? 11.977 -20.620 0.495 1.00 94.81 228 ASP A O 1
ATOM 1716 N N . ALA A 1 229 ? 13.416 -21.859 1.704 1.00 95.50 229 ALA A N 1
ATOM 1717 C CA . ALA A 1 229 ? 14.618 -21.272 1.115 1.00 95.50 229 ALA A CA 1
ATOM 1718 C C . ALA A 1 229 ? 14.669 -21.431 -0.415 1.00 95.50 229 ALA A C 1
ATOM 1720 O O . ALA A 1 229 ? 14.947 -20.465 -1.115 1.00 95.50 229 ALA A O 1
ATOM 1721 N N . SER A 1 230 ? 14.324 -22.612 -0.940 1.00 96.00 230 SER A N 1
ATOM 1722 C CA . SER A 1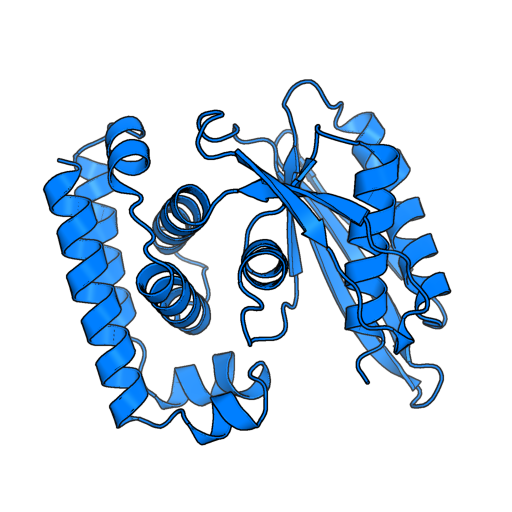 230 ? 14.355 -22.873 -2.385 1.00 96.00 230 SER A CA 1
ATOM 1723 C C . SER A 1 230 ? 13.332 -22.017 -3.126 1.00 96.00 230 SER A C 1
ATOM 1725 O O . SER A 1 230 ? 13.642 -21.403 -4.141 1.00 96.00 230 SER A O 1
ATOM 1727 N N . ARG A 1 231 ? 12.103 -21.944 -2.608 1.00 94.75 231 ARG A N 1
ATOM 1728 C CA . ARG A 1 231 ? 11.043 -21.129 -3.208 1.00 94.75 231 ARG A CA 1
ATOM 1729 C C . ARG A 1 231 ? 11.345 -19.643 -3.101 1.00 94.75 231 ARG A C 1
ATOM 1731 O O . ARG A 1 231 ? 10.954 -18.881 -3.979 1.00 94.75 231 ARG A O 1
ATOM 1738 N N . TRP A 1 232 ? 12.004 -19.218 -2.029 1.00 95.12 232 TRP A N 1
ATOM 1739 C CA . TRP A 1 232 ? 12.468 -17.846 -1.898 1.00 95.12 232 TRP A CA 1
ATOM 1740 C C . TRP A 1 232 ? 13.493 -17.491 -2.980 1.00 95.12 232 TRP A C 1
ATOM 1742 O O . TRP A 1 232 ? 13.344 -16.455 -3.628 1.00 95.12 232 TRP A O 1
ATOM 1752 N N . ASP 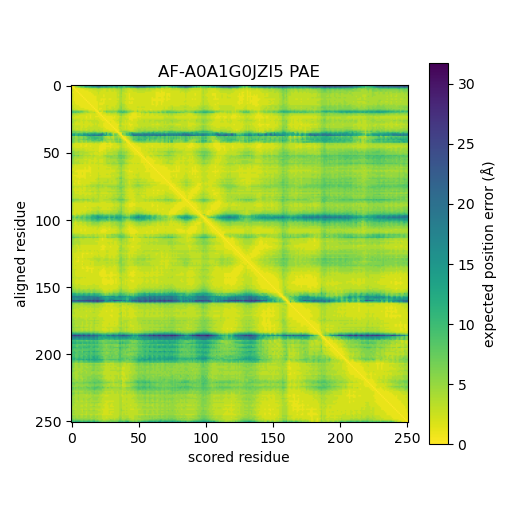A 1 233 ? 14.461 -18.370 -3.234 1.00 94.19 233 ASP A N 1
ATOM 1753 C CA . ASP A 1 233 ? 15.458 -18.169 -4.287 1.00 94.19 233 ASP A CA 1
ATOM 1754 C C . ASP A 1 233 ? 14.801 -18.096 -5.678 1.00 94.19 233 ASP A C 1
ATOM 1756 O O . ASP A 1 233 ? 15.092 -17.177 -6.450 1.00 94.19 233 ASP A O 1
ATOM 1760 N N . ASP A 1 234 ? 13.830 -18.972 -5.963 1.00 94.38 234 ASP A N 1
ATOM 1761 C CA . ASP A 1 234 ? 13.047 -18.940 -7.209 1.00 94.38 234 ASP A CA 1
ATOM 1762 C C . ASP A 1 234 ? 12.276 -17.618 -7.385 1.00 94.38 234 ASP A C 1
ATOM 1764 O O . ASP A 1 234 ? 12.199 -17.065 -8.489 1.00 94.38 234 ASP A O 1
ATOM 1768 N N . LEU A 1 235 ? 11.693 -17.088 -6.300 1.00 93.62 235 LEU A N 1
ATOM 1769 C CA . LEU A 1 235 ? 10.996 -15.799 -6.308 1.00 93.62 235 LEU A CA 1
ATOM 1770 C C . LEU A 1 235 ? 11.960 -14.650 -6.605 1.00 93.62 235 LEU A C 1
ATOM 1772 O O . LEU A 1 235 ? 11.651 -13.793 -7.437 1.00 93.62 235 LEU A O 1
ATOM 1776 N N . CYS A 1 236 ? 13.116 -14.629 -5.939 1.00 93.00 236 CYS A N 1
ATOM 1777 C CA . CYS A 1 236 ? 14.151 -13.626 -6.160 1.00 93.00 236 CYS A CA 1
ATOM 1778 C C . CYS A 1 236 ? 14.631 -13.639 -7.612 1.00 93.00 236 CYS A C 1
ATOM 1780 O O . CYS A 1 236 ? 14.675 -12.576 -8.235 1.00 93.00 236 CYS A O 1
ATOM 1782 N N . LEU A 1 237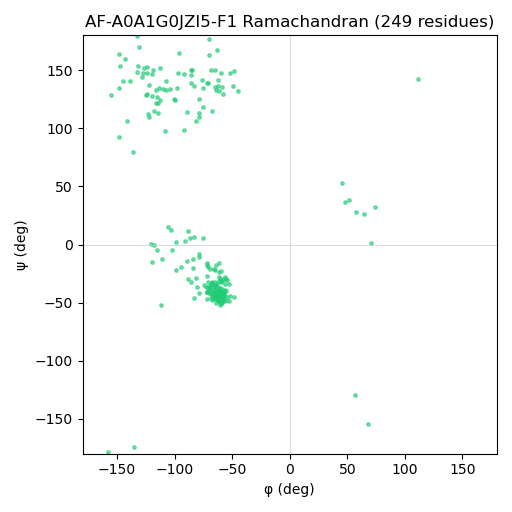 ? 14.917 -14.824 -8.163 1.00 92.75 237 LEU A N 1
ATOM 1783 C CA . LEU A 1 237 ? 15.364 -14.981 -9.545 1.00 92.75 237 LEU A CA 1
ATOM 1784 C C . LEU A 1 237 ? 14.313 -14.468 -10.534 1.00 92.75 237 LEU A C 1
ATOM 1786 O O . LEU A 1 237 ? 14.609 -13.591 -11.344 1.00 92.75 237 LEU A O 1
ATOM 1790 N N . ARG A 1 238 ? 13.061 -14.927 -10.412 1.00 93.88 238 ARG A N 1
ATOM 1791 C CA . ARG A 1 238 ? 11.966 -14.494 -11.293 1.00 93.88 238 ARG A CA 1
ATOM 1792 C C . ARG A 1 238 ? 11.772 -12.981 -11.265 1.00 93.88 238 ARG A C 1
ATOM 1794 O O . ARG A 1 238 ? 11.565 -12.363 -12.312 1.00 93.88 238 ARG A O 1
ATOM 1801 N N . VAL A 1 239 ? 11.793 -12.383 -10.073 1.00 93.12 239 VAL A N 1
ATOM 1802 C CA . VAL A 1 239 ? 11.648 -10.931 -9.918 1.00 93.12 239 VAL A CA 1
ATOM 1803 C C . VAL A 1 239 ? 12.825 -10.214 -10.572 1.00 93.12 239 VAL A C 1
ATOM 1805 O O . VAL A 1 239 ? 12.591 -9.276 -11.328 1.00 93.12 239 VAL A O 1
ATOM 1808 N N . ALA A 1 240 ? 14.062 -10.657 -10.340 1.00 91.19 240 ALA A N 1
ATOM 1809 C CA . ALA A 1 240 ? 15.247 -10.050 -10.940 1.00 91.19 240 ALA A CA 1
ATOM 1810 C C . ALA A 1 240 ? 15.187 -10.072 -12.477 1.00 91.19 240 ALA A C 1
ATOM 1812 O O . ALA A 1 240 ? 15.320 -9.024 -13.109 1.00 91.19 240 ALA A O 1
ATOM 1813 N N . GLU A 1 241 ? 14.910 -11.237 -13.069 1.00 93.25 241 GLU A N 1
ATOM 1814 C CA . GLU A 1 241 ? 14.814 -11.419 -14.523 1.00 93.25 241 GLU A CA 1
ATOM 1815 C C . GLU A 1 241 ? 13.703 -10.562 -15.138 1.00 93.25 241 GLU A C 1
ATOM 1817 O O . GLU A 1 241 ? 13.912 -9.875 -16.140 1.00 93.25 241 GLU A O 1
ATOM 1822 N N . THR A 1 242 ? 12.523 -10.554 -14.515 1.00 95.06 242 THR A N 1
ATOM 1823 C CA . THR A 1 242 ? 11.369 -9.809 -15.034 1.00 95.06 242 THR A CA 1
ATOM 1824 C C . THR A 1 242 ? 11.581 -8.299 -14.933 1.00 95.06 242 THR A C 1
ATOM 1826 O O . THR A 1 242 ? 11.229 -7.556 -15.849 1.00 95.06 242 THR A O 1
ATOM 1829 N N . VAL A 1 243 ? 12.173 -7.824 -13.834 1.00 91.75 243 VAL A N 1
ATOM 1830 C CA . VAL A 1 243 ? 12.482 -6.401 -13.659 1.00 91.75 243 VAL A CA 1
ATOM 1831 C C . VAL A 1 243 ? 13.544 -5.945 -14.650 1.00 91.75 243 VAL A C 1
ATOM 1833 O O . VAL A 1 243 ? 13.397 -4.869 -15.232 1.00 91.75 243 VAL A O 1
ATOM 1836 N N . ASP A 1 244 ? 14.581 -6.750 -14.876 1.00 91.31 244 ASP A N 1
ATOM 1837 C CA . ASP A 1 244 ? 15.601 -6.442 -15.876 1.00 91.31 244 ASP A CA 1
ATOM 1838 C C . ASP A 1 244 ? 15.001 -6.371 -17.290 1.00 91.31 244 ASP A C 1
ATOM 1840 O O . ASP A 1 244 ? 15.283 -5.425 -18.028 1.00 91.31 244 ASP A O 1
ATOM 1844 N N . ALA A 1 245 ? 14.092 -7.291 -17.634 1.00 93.81 245 ALA A N 1
ATOM 1845 C CA . ALA A 1 245 ? 13.350 -7.248 -18.894 1.00 93.81 245 ALA A CA 1
ATOM 1846 C C . ALA A 1 245 ? 12.513 -5.963 -19.034 1.00 93.81 245 ALA A C 1
ATOM 1848 O O . ALA A 1 245 ? 12.652 -5.247 -20.025 1.00 93.81 245 ALA A O 1
ATOM 1849 N N . TRP A 1 246 ? 11.720 -5.595 -18.019 1.00 94.44 246 TRP A N 1
ATOM 1850 C CA . TRP A 1 246 ? 10.948 -4.344 -18.045 1.00 94.44 246 TRP A CA 1
ATOM 1851 C C . TRP A 1 246 ? 11.826 -3.102 -18.212 1.00 94.44 246 TRP A C 1
ATOM 1853 O O . TRP A 1 246 ? 11.428 -2.148 -18.879 1.00 94.44 246 TRP A O 1
ATOM 1863 N N . VAL A 1 247 ? 13.004 -3.082 -17.584 1.00 90.50 247 VAL A N 1
ATOM 1864 C CA . VAL A 1 247 ? 13.940 -1.962 -17.703 1.00 90.50 247 VAL A CA 1
ATOM 1865 C C . VAL A 1 247 ? 14.545 -1.898 -19.104 1.00 90.50 247 VAL A C 1
ATOM 1867 O O . VAL A 1 247 ? 14.636 -0.800 -19.649 1.00 90.50 247 VAL A O 1
ATOM 1870 N N . LYS A 1 248 ? 14.938 -3.034 -19.690 1.00 90.44 248 LYS A N 1
ATOM 1871 C CA . LYS A 1 248 ? 15.461 -3.106 -21.065 1.00 90.44 248 LYS A CA 1
ATOM 1872 C C . LYS A 1 248 ? 14.429 -2.639 -22.089 1.00 90.44 248 LYS A C 1
ATOM 1874 O O . LYS A 1 248 ? 14.769 -1.838 -22.949 1.00 90.44 248 LYS A O 1
ATOM 1879 N N . ASP A 1 249 ? 13.173 -3.049 -21.939 1.00 92.88 249 ASP A N 1
ATOM 1880 C CA . ASP A 1 249 ? 12.081 -2.646 -22.835 1.00 92.88 249 ASP A CA 1
ATOM 1881 C C . ASP A 1 249 ? 11.694 -1.159 -22.694 1.00 92.88 249 ASP A C 1
ATOM 1883 O O . ASP A 1 249 ? 11.053 -0.574 -23.575 1.00 92.88 249 ASP A O 1
ATOM 1887 N N . ALA A 1 250 ? 12.029 -0.540 -21.558 1.00 90.69 250 ALA A N 1
ATOM 1888 C CA . ALA A 1 250 ? 11.742 0.864 -21.273 1.00 90.69 250 ALA A CA 1
ATOM 1889 C C . ALA A 1 250 ? 12.841 1.837 -21.738 1.00 90.69 250 ALA A C 1
ATOM 1891 O O . ALA A 1 250 ? 12.571 3.042 -21.757 1.00 90.69 250 ALA A O 1
ATOM 1892 N N . GLN A 1 251 ? 14.040 1.338 -22.072 1.00 85.62 251 GLN A N 1
ATOM 1893 C CA . GLN A 1 251 ? 15.149 2.117 -22.648 1.00 85.62 251 GLN A CA 1
ATOM 1894 C C . GLN A 1 251 ? 14.897 2.452 -24.120 1.00 85.62 251 GLN A C 1
ATOM 1896 O O . GLN A 1 251 ? 15.361 3.541 -24.525 1.00 85.62 251 GLN A O 1
#

Nearest PDB structures (foldseek):
  4o8s-assembly1_A  TM=6.477E-01  e=1.089E-10  Helicobacter pylori J99
  4ok0-assembly1_A  TM=6.628E-01  e=2.388E-10  Helicobacter pylori J99
  6kr4-assembly4_D  TM=7.201E-01  e=3.826E-01  Homo sapiens
  1lar-assembly2_B  TM=2.746E-01  e=2.733E-01  Homo sapiens
  1lar-assembly1_A  TM=2.767E-01  e=3.057E-01  Homo sapiens

Sequence (251 aa):
MCAIDCAQVGLLRALAMRFGYRLFLKGGMAMRALFGSLRLTKDIDFERDPTLSGISLRSALPAALNAAALAASLQAPRVAITKDTNTTIRASLGATLGATGESVQYEVEISCRGLPPVENLVHISVVPPLAYRMTPFGVNSYDRHALAAAKLAALHSDNRSVPRDVFDLNDLIAHGANPVSLLRARAEPGWLRAVSAKAIERTGAIGWDRAYAELVPYLPKSAAEQLDASRWDDLCLRVAETVDAWVKDAQ

Foldseek 3Di:
DDLVVQLVVQLQQQCCVVPPAFKAWADPVLCCQPPVQFFDDQETEIEGHPPDDPVVCVVCNQVSSVRSCVLSVFAPWDKDFPDDDPFKTKMKIWTADPVPRDIDMGMYMYGHPDDDPPVQKDKGWGPDDVVSVDHIDIDIYGHLLVNLVVLLVCLLDPPDDQLVSLSSLLSSVVVPHQNLVVLLVVDDLVVLVSSLVSLLVSLVPDFPVSNCVPPLVRGDPVVSVVDDRVVSNVSSVVSSVVSNVSSVSND

pLDDT: mean 89.98, std 7.44, range [53.19, 97.19]